Protein AF-A0A9X8QUK7-F1 (afdb_monomer_lite)

Foldseek 3Di:
DPPDCPPFLAPPPLVVQLVVQAPEDPDPDCNYQLNSLQVVLVVCVVVVVLLNSLSSLLSSLPFFVLDPSSVVSLVSSVVSVVSVLVDPPQQWNKFWFWDFFDDDPGTDTFIKIKTAGPPDDALAAEEEAEDLGAAQSSCPVVQNVCRVPRRHTYIGGYQQLDRPGDHADDLVSLVVVLSVLVVVCVLVPPHFYAYEYEAQSQCSRVVCPVVPSGPYGHYHNYDVPPDPVDDQPPCVPDPDCSQVSNCSRRVHPDGDDPVPSDPSDDDPDDDDDDDDDDDDDDDDIPGVNVD

pLDDT: mean 83.05, std 21.63, range [27.62, 98.69]

Radius of gyration: 19.68 Å; chains: 1; bounding box: 54×45×56 Å

Secondary structure (DSSP, 8-state):
--STTTTTSS-TTHHHHHHHH-SBSS--STTBHHHHHHHHHHHHHHTT-HHHHHHHHHHHH-S-S-SHHHHHHHHHHHHHHHHHHHSTTSSEEEEEEEEEEEETTEEEEEEEEEEEETT-----EEEEE--SS--TTTTHHHHHHHHHHH--EEEEEPPTTSTT-SS---TTTHHHHHHHHHHHHHHSTT--EEEEEETHHHHHHHHHHTTTSSSEEEEES---S-S-TT----TTT-STTHHHHHHHHTT-SSSPPTT-----PPPP-----------------TTGGG-

Organism: NCBI:txid156453

Structure (mmCIF, N/CA/C/O backbone):
data_AF-A0A9X8QUK7-F1
#
_entry.id   AF-A0A9X8QUK7-F1
#
loop_
_atom_site.group_PDB
_atom_site.id
_atom_site.type_symbol
_atom_site.label_atom_id
_atom_site.label_alt_id
_atom_site.label_comp_id
_atom_site.label_asym_id
_atom_site.label_entity_id
_atom_site.label_seq_id
_atom_site.pdbx_PDB_ins_code
_atom_site.Cartn_x
_atom_site.Cartn_y
_atom_site.Cartn_z
_atom_site.occupancy
_atom_site.B_iso_or_equiv
_atom_site.auth_seq_id
_atom_site.auth_comp_id
_atom_site.auth_asym_id
_atom_site.auth_atom_id
_atom_site.pdbx_PDB_model_num
ATOM 1 N N . MET A 1 1 ? 10.635 -19.609 -6.895 1.00 31.98 1 MET A N 1
ATOM 2 C CA . MET A 1 1 ? 10.008 -18.374 -7.436 1.00 31.98 1 MET A CA 1
ATOM 3 C C . MET A 1 1 ? 8.531 -18.513 -7.867 1.00 31.98 1 MET A C 1
ATOM 5 O O . MET A 1 1 ? 7.993 -17.573 -8.433 1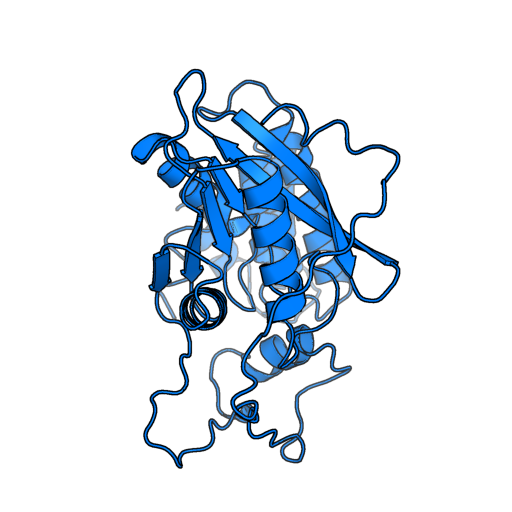.00 31.98 1 MET A O 1
ATOM 9 N N . HIS A 1 2 ? 7.829 -19.623 -7.585 1.00 28.75 2 HIS A N 1
ATOM 10 C CA . HIS A 1 2 ? 6.501 -19.897 -8.174 1.00 28.75 2 HIS A CA 1
ATOM 11 C C . HIS A 1 2 ? 5.266 -19.440 -7.360 1.00 28.75 2 HIS A C 1
ATOM 13 O O . HIS A 1 2 ? 4.163 -19.517 -7.893 1.00 28.75 2 HIS A O 1
ATOM 19 N N . SER A 1 3 ? 5.397 -18.963 -6.111 1.00 30.22 3 SER A N 1
ATOM 20 C CA . SER A 1 3 ? 4.227 -18.915 -5.201 1.00 30.22 3 SER A CA 1
ATOM 21 C C . SER A 1 3 ? 3.671 -17.525 -4.845 1.00 30.22 3 SER A C 1
ATOM 23 O O . SER A 1 3 ? 2.459 -17.379 -4.722 1.00 30.22 3 SER A O 1
ATOM 25 N N . ALA A 1 4 ? 4.487 -16.470 -4.735 1.00 30.05 4 ALA A N 1
ATOM 26 C CA . ALA A 1 4 ? 3.984 -15.178 -4.236 1.00 30.05 4 ALA A CA 1
ATOM 27 C C . ALA A 1 4 ? 3.262 -14.326 -5.304 1.00 30.05 4 ALA A C 1
ATOM 29 O O . ALA A 1 4 ? 2.265 -13.671 -5.013 1.00 30.05 4 ALA A O 1
ATOM 30 N N . CYS A 1 5 ? 3.707 -14.379 -6.565 1.00 31.83 5 CYS A N 1
ATOM 31 C CA . CYS A 1 5 ? 3.111 -13.591 -7.657 1.00 31.83 5 CYS A CA 1
ATOM 32 C C . CYS A 1 5 ? 1.796 -14.191 -8.205 1.00 31.83 5 CYS A C 1
ATOM 34 O O . CYS A 1 5 ? 0.984 -13.488 -8.811 1.00 31.83 5 CYS A O 1
ATOM 36 N N . THR A 1 6 ? 1.574 -15.492 -7.999 1.00 33.16 6 THR A N 1
ATOM 37 C CA . THR A 1 6 ? 0.607 -16.280 -8.783 1.00 33.16 6 THR A CA 1
ATOM 38 C C . THR A 1 6 ? -0.800 -16.310 -8.177 1.00 33.16 6 THR A C 1
ATOM 40 O O . THR A 1 6 ? -1.772 -16.450 -8.911 1.00 33.16 6 THR A O 1
ATOM 43 N N . ALA A 1 7 ? -0.949 -16.145 -6.859 1.00 35.34 7 ALA A N 1
ATOM 44 C CA . ALA A 1 7 ? -2.244 -16.375 -6.205 1.00 35.34 7 ALA A CA 1
ATOM 45 C C . ALA A 1 7 ? -3.167 -15.140 -6.139 1.00 35.34 7 ALA A C 1
ATOM 47 O O . ALA A 1 7 ? -4.385 -15.295 -6.050 1.00 35.34 7 ALA A O 1
ATOM 48 N N . TRP A 1 8 ? -2.631 -13.915 -6.221 1.00 43.78 8 TRP A N 1
ATOM 49 C CA . TRP A 1 8 ? -3.416 -12.715 -5.875 1.00 43.78 8 TRP A CA 1
ATOM 50 C C . TRP A 1 8 ? -3.419 -11.600 -6.926 1.00 43.78 8 TRP A C 1
ATOM 52 O O . TRP A 1 8 ? -4.425 -10.898 -7.053 1.00 43.78 8 TRP A O 1
ATOM 62 N N . ILE A 1 9 ? -2.353 -11.473 -7.724 1.00 50.44 9 ILE A N 1
ATOM 63 C CA . ILE A 1 9 ? -2.111 -10.279 -8.555 1.00 50.44 9 ILE A CA 1
ATOM 64 C C . ILE A 1 9 ? -2.559 -10.485 -10.012 1.00 50.44 9 ILE A C 1
ATOM 66 O O . ILE A 1 9 ? -2.912 -9.529 -10.702 1.00 50.44 9 ILE A O 1
ATOM 70 N N . THR A 1 10 ? -2.633 -11.724 -10.509 1.00 54.03 10 THR A N 1
ATOM 71 C CA . THR A 1 10 ? -2.887 -11.973 -11.937 1.00 54.03 10 THR A CA 1
ATOM 72 C C . THR A 1 10 ? -3.804 -13.173 -12.155 1.00 54.03 10 THR A C 1
ATOM 74 O O . THR A 1 10 ? -3.663 -14.220 -11.539 1.00 54.03 10 THR A O 1
ATOM 77 N N . SER A 1 11 ? -4.815 -13.019 -13.017 1.00 61.94 11 SER A N 1
ATOM 78 C CA . SER A 1 11 ? -5.702 -14.136 -13.379 1.00 61.94 11 SER A CA 1
ATOM 79 C C . SER A 1 11 ? -4.903 -15.282 -14.009 1.00 61.94 11 SER A C 1
ATOM 81 O O . SER A 1 11 ? -3.915 -14.994 -14.691 1.00 61.94 11 SER A O 1
ATOM 83 N N . SER A 1 12 ? -5.422 -16.512 -13.941 1.00 65.44 12 SER A N 1
ATOM 84 C CA . SER A 1 12 ? -4.885 -17.715 -14.608 1.00 65.44 12 SER A CA 1
ATOM 85 C C . SER A 1 12 ? -4.520 -17.537 -16.091 1.00 65.44 12 SER A C 1
ATOM 87 O O . SER A 1 12 ? -3.723 -18.297 -16.617 1.00 65.44 12 SER A O 1
ATOM 89 N N . ILE A 1 13 ? -5.060 -16.515 -16.762 1.00 72.38 13 ILE A N 1
ATOM 90 C CA . ILE A 1 13 ? -4.789 -16.193 -18.171 1.00 72.38 13 ILE A CA 1
ATOM 91 C C . ILE A 1 13 ? -3.652 -15.172 -18.348 1.00 72.38 13 ILE A C 1
ATOM 93 O O . ILE A 1 13 ? -2.908 -15.227 -19.322 1.00 72.38 13 ILE A O 1
ATOM 97 N N . ALA A 1 14 ? -3.520 -14.199 -17.446 1.00 83.81 14 ALA A N 1
ATOM 98 C CA . ALA A 1 14 ? -2.585 -13.084 -17.633 1.00 83.81 14 ALA A CA 1
ATOM 99 C C . ALA A 1 14 ? -1.140 -13.494 -17.334 1.00 83.81 14 ALA A C 1
ATOM 101 O O . ALA A 1 14 ? -0.238 -13.120 -18.075 1.00 83.81 14 ALA A O 1
ATOM 102 N N . TYR A 1 15 ? -0.936 -14.294 -16.284 1.00 86.12 15 TYR A N 1
ATOM 103 C CA . TYR A 1 15 ? 0.394 -14.743 -15.886 1.00 86.12 15 TYR A CA 1
ATOM 104 C C . TYR A 1 15 ? 1.089 -15.603 -16.951 1.00 86.12 15 TYR A C 1
ATOM 106 O O . TYR A 1 15 ? 2.211 -15.257 -17.317 1.00 86.12 15 TYR A O 1
ATOM 114 N N . PRO A 1 16 ? 0.459 -16.649 -17.532 1.00 90.81 16 PRO A N 1
ATOM 115 C CA . PRO A 1 16 ? 1.105 -17.426 -18.590 1.00 90.81 16 PRO A CA 1
ATOM 116 C C . PRO A 1 16 ? 1.462 -16.575 -19.812 1.00 90.81 16 PRO A C 1
ATOM 118 O O . PRO A 1 16 ? 2.548 -16.722 -20.366 1.00 90.81 16 PRO A O 1
ATOM 121 N N . ARG A 1 17 ? 0.588 -15.631 -20.193 1.00 92.88 17 ARG A N 1
ATOM 122 C CA . ARG A 1 17 ? 0.845 -14.703 -21.305 1.00 92.88 17 ARG A CA 1
ATOM 123 C C . ARG A 1 17 ? 2.027 -13.780 -21.018 1.00 92.88 17 ARG A C 1
ATOM 125 O O . ARG A 1 17 ? 2.875 -13.606 -21.887 1.00 92.88 17 ARG A O 1
ATOM 132 N N . ALA A 1 18 ? 2.102 -13.213 -19.815 1.00 92.31 18 ALA A N 1
ATOM 133 C CA . ALA A 1 18 ? 3.233 -12.384 -19.415 1.00 92.31 18 ALA A CA 1
ATOM 134 C C . ALA A 1 18 ? 4.532 -13.197 -19.392 1.00 92.31 18 ALA A C 1
ATOM 136 O O . ALA A 1 18 ? 5.514 -12.797 -20.007 1.00 92.31 18 ALA A O 1
ATOM 137 N N . ARG A 1 19 ? 4.507 -14.384 -18.775 1.00 92.06 19 ARG A N 1
ATOM 138 C CA . ARG A 1 19 ? 5.654 -15.297 -18.702 1.00 92.06 19 ARG A CA 1
ATOM 139 C C . ARG A 1 19 ? 6.173 -15.708 -20.083 1.00 92.06 19 ARG A C 1
ATOM 141 O O . ARG A 1 19 ? 7.377 -15.794 -20.258 1.00 92.06 19 ARG A O 1
ATOM 148 N N . ALA A 1 20 ? 5.291 -15.953 -21.052 1.00 92.94 20 ALA A N 1
ATOM 149 C CA . ALA A 1 20 ? 5.693 -16.274 -22.425 1.00 92.94 20 ALA A CA 1
ATOM 150 C C . ALA A 1 20 ? 6.196 -15.042 -23.210 1.00 92.94 20 ALA A C 1
ATOM 152 O O . ALA A 1 20 ? 7.019 -15.158 -24.122 1.00 92.94 20 ALA A O 1
ATOM 153 N N . GLY A 1 21 ? 5.680 -13.854 -22.884 1.00 92.19 21 GLY A N 1
ATOM 154 C CA . GLY A 1 21 ? 6.007 -12.608 -23.575 1.00 92.19 21 GLY A CA 1
ATOM 155 C C . GLY A 1 21 ? 7.320 -11.967 -23.128 1.00 92.19 21 GLY A C 1
ATOM 156 O O . GLY A 1 21 ? 8.004 -11.376 -23.966 1.00 92.19 21 GLY A O 1
ATOM 157 N N . ILE A 1 22 ? 7.652 -12.087 -21.840 1.00 94.75 22 ILE A N 1
ATOM 158 C CA . ILE A 1 22 ? 8.822 -11.465 -21.213 1.00 94.75 22 ILE A CA 1
ATOM 159 C C . ILE A 1 22 ? 10.053 -12.333 -21.454 1.00 94.75 22 ILE A C 1
ATOM 161 O O . ILE A 1 22 ? 10.074 -13.500 -21.071 1.00 94.75 22 ILE A O 1
ATOM 165 N N . THR A 1 23 ? 11.083 -11.754 -22.062 1.00 92.44 23 THR A N 1
ATOM 166 C CA . THR A 1 23 ? 12.408 -12.389 -22.174 1.00 92.44 23 THR A CA 1
ATOM 167 C C . THR A 1 23 ? 13.467 -11.702 -21.343 1.00 92.44 23 THR A C 1
ATOM 169 O O . THR A 1 23 ? 14.489 -12.316 -21.063 1.00 92.44 23 THR A O 1
ATOM 172 N N . ASP A 1 24 ? 13.215 -10.462 -20.935 1.00 87.69 24 ASP A N 1
ATOM 173 C CA . ASP A 1 24 ? 14.128 -9.684 -20.116 1.00 87.69 24 ASP A CA 1
ATOM 174 C C . ASP A 1 24 ? 13.328 -8.786 -19.153 1.00 87.69 24 ASP A C 1
ATOM 176 O O . ASP A 1 24 ? 12.290 -8.217 -19.503 1.00 87.69 24 ASP A O 1
ATOM 180 N N . MET A 1 25 ? 13.778 -8.714 -17.901 1.00 82.00 25 MET A N 1
ATOM 181 C CA . MET A 1 25 ? 13.091 -7.999 -16.819 1.00 82.00 25 MET A CA 1
ATOM 182 C C . MET A 1 25 ? 13.327 -6.481 -16.842 1.00 82.00 25 MET A C 1
ATOM 184 O O . MET A 1 25 ? 12.562 -5.733 -16.223 1.00 82.00 25 MET A O 1
ATOM 188 N N . TRP A 1 26 ? 14.379 -6.048 -17.529 1.00 80.44 26 TRP A N 1
ATOM 189 C CA . TRP A 1 26 ? 14.920 -4.691 -17.544 1.00 80.44 26 TRP A CA 1
ATOM 190 C C . TRP A 1 26 ? 14.916 -4.064 -18.937 1.00 80.44 26 TRP A C 1
ATOM 192 O O . TRP A 1 26 ? 15.026 -2.847 -19.043 1.00 80.44 26 TRP A O 1
ATOM 202 N N . ASP A 1 27 ? 14.756 -4.869 -19.989 1.00 82.81 27 ASP A N 1
ATOM 203 C CA . ASP A 1 27 ? 14.568 -4.379 -21.350 1.00 82.81 27 ASP A CA 1
ATOM 204 C C . ASP A 1 27 ? 13.350 -3.446 -21.434 1.00 82.81 27 ASP A C 1
ATOM 206 O O . ASP A 1 27 ? 12.292 -3.679 -20.839 1.00 82.81 27 ASP A O 1
ATOM 210 N N . MET A 1 28 ? 13.512 -2.387 -22.220 1.00 82.94 28 MET A N 1
ATOM 211 C CA . MET A 1 28 ? 12.472 -1.407 -22.525 1.00 82.94 28 MET A CA 1
ATOM 212 C C . MET A 1 28 ? 11.774 -1.704 -23.859 1.00 82.94 28 MET A C 1
ATOM 214 O O . MET A 1 28 ? 10.757 -1.095 -24.193 1.00 82.94 28 MET A O 1
ATOM 218 N N . GLY A 1 29 ? 12.295 -2.669 -24.618 1.00 87.44 29 GLY A N 1
ATOM 219 C CA . GLY A 1 29 ? 11.723 -3.184 -25.848 1.00 87.44 29 GLY A CA 1
ATOM 220 C C . GLY A 1 29 ? 10.440 -3.989 -25.637 1.00 87.44 29 GLY A C 1
ATOM 221 O O . GLY A 1 29 ? 9.956 -4.238 -24.533 1.00 87.44 29 GLY A O 1
ATOM 222 N N . ARG A 1 30 ? 9.842 -4.451 -26.743 1.00 91.31 30 ARG A N 1
ATOM 223 C CA . ARG A 1 30 ? 8.515 -5.101 -26.733 1.00 91.31 30 ARG A CA 1
ATOM 224 C C . ARG A 1 30 ? 8.423 -6.328 -25.817 1.00 91.31 30 ARG A C 1
ATOM 226 O O . ARG A 1 30 ? 7.304 -6.670 -25.422 1.00 91.31 30 ARG A O 1
ATOM 233 N N . ARG A 1 31 ? 9.543 -6.985 -25.508 1.00 93.25 31 ARG A N 1
ATOM 234 C CA . ARG A 1 31 ? 9.620 -8.181 -24.651 1.00 93.25 31 ARG A CA 1
ATOM 235 C C . ARG A 1 31 ? 10.166 -7.899 -23.246 1.00 93.25 31 ARG A C 1
ATOM 237 O O . ARG A 1 31 ? 10.426 -8.840 -22.501 1.00 93.25 31 ARG A O 1
ATOM 244 N N . GLY A 1 32 ? 10.270 -6.624 -22.886 1.00 93.69 32 GLY A N 1
ATOM 245 C CA . GLY A 1 32 ? 10.546 -6.161 -21.537 1.00 93.69 32 GLY A CA 1
ATOM 246 C C . GLY A 1 32 ? 9.390 -6.373 -20.562 1.00 93.69 32 GLY A C 1
ATOM 247 O O . GLY A 1 32 ? 8.222 -6.461 -20.965 1.00 93.69 32 GLY A O 1
ATOM 248 N N . TRP A 1 33 ? 9.694 -6.372 -19.263 1.00 94.06 33 TRP A N 1
ATOM 249 C CA . TRP A 1 33 ? 8.702 -6.491 -18.186 1.00 94.06 33 TRP A CA 1
ATOM 250 C C . TRP A 1 33 ? 7.579 -5.450 -18.283 1.00 94.06 33 TRP A C 1
ATOM 252 O O . TRP A 1 33 ? 6.402 -5.811 -18.392 1.00 94.06 33 TRP A O 1
ATOM 262 N N . VAL A 1 34 ? 7.933 -4.157 -18.250 1.00 95.19 34 VAL A N 1
ATOM 263 C CA . VAL A 1 34 ? 6.948 -3.062 -18.225 1.00 95.19 34 VAL A CA 1
ATOM 264 C C . VAL A 1 34 ? 6.103 -3.068 -19.505 1.00 95.19 34 VAL A C 1
ATOM 266 O O . VAL A 1 34 ? 4.874 -3.060 -19.387 1.00 95.19 34 VAL A O 1
ATOM 269 N N . PRO A 1 35 ? 6.683 -3.179 -20.720 1.00 95.75 35 PRO A N 1
ATOM 270 C CA . PRO A 1 35 ? 5.892 -3.202 -21.949 1.00 95.75 35 PRO A CA 1
ATOM 271 C C . PRO A 1 35 ? 4.943 -4.401 -22.062 1.00 95.75 35 PRO A C 1
ATOM 273 O O . PRO A 1 35 ? 3.826 -4.245 -22.560 1.00 95.75 35 PRO A O 1
ATOM 276 N N . VAL A 1 36 ? 5.341 -5.600 -21.616 1.00 96.69 36 VAL A N 1
ATOM 277 C CA . VAL A 1 36 ? 4.463 -6.783 -21.673 1.00 96.69 36 VAL A CA 1
ATOM 278 C C . VAL A 1 36 ? 3.281 -6.636 -20.717 1.00 96.69 36 VAL A C 1
ATOM 280 O O . VAL A 1 36 ? 2.132 -6.780 -21.145 1.00 96.69 36 VAL A O 1
ATOM 283 N N . TRP A 1 37 ? 3.532 -6.309 -19.446 1.00 96.94 37 TRP A N 1
ATOM 284 C CA . TRP A 1 37 ? 2.453 -6.094 -18.478 1.00 96.94 37 TRP A CA 1
ATOM 285 C C . TRP A 1 37 ? 1.569 -4.906 -18.855 1.00 96.94 37 TRP A C 1
ATOM 287 O O . TRP A 1 37 ? 0.346 -4.996 -18.739 1.00 96.94 37 TRP A O 1
ATOM 297 N N . GLY A 1 38 ? 2.167 -3.833 -19.374 1.00 96.94 38 GLY A N 1
ATOM 298 C CA . GLY A 1 38 ? 1.454 -2.650 -19.841 1.00 96.94 38 GLY A CA 1
ATOM 299 C C . GLY A 1 38 ? 0.483 -2.954 -20.978 1.00 96.94 38 GLY A C 1
ATOM 300 O O . GLY A 1 38 ? -0.664 -2.521 -20.919 1.00 96.94 38 GLY A O 1
ATOM 301 N N . ARG A 1 39 ? 0.867 -3.778 -21.965 1.00 97.38 39 ARG A N 1
ATOM 302 C CA . ARG A 1 39 ? -0.067 -4.218 -23.020 1.00 97.38 39 ARG A CA 1
ATOM 303 C C . ARG A 1 39 ? -1.233 -5.028 -22.461 1.00 97.38 39 ARG A C 1
ATOM 305 O O . ARG A 1 39 ? -2.377 -4.769 -22.815 1.00 97.38 39 ARG A O 1
ATOM 312 N N . LEU A 1 40 ? -0.970 -5.965 -21.547 1.00 97.31 40 LEU A N 1
ATOM 313 C CA . LEU A 1 40 ? -2.041 -6.725 -20.889 1.00 97.31 40 LEU A CA 1
ATOM 314 C C . LEU A 1 40 ? -2.978 -5.806 -20.090 1.00 97.31 40 LEU A C 1
ATOM 316 O O . LEU A 1 40 ? -4.189 -6.040 -20.044 1.00 97.31 40 LEU A O 1
ATOM 320 N N . ALA A 1 41 ? -2.430 -4.767 -19.458 1.00 97.62 41 ALA A N 1
ATOM 321 C CA . ALA A 1 41 ? -3.210 -3.764 -18.753 1.00 97.62 41 ALA A CA 1
ATOM 322 C C . ALA A 1 41 ? -4.077 -2.946 -19.723 1.00 97.62 41 ALA A C 1
ATOM 324 O O . ALA A 1 41 ? -5.279 -2.843 -19.494 1.00 97.62 41 ALA A O 1
ATOM 325 N N . GLN A 1 42 ? -3.516 -2.471 -20.838 1.00 98.38 42 GLN A N 1
ATOM 326 C CA . GLN A 1 42 ? -4.236 -1.748 -21.897 1.00 98.38 42 GLN A CA 1
ATOM 327 C C . GLN A 1 42 ? -5.359 -2.589 -22.521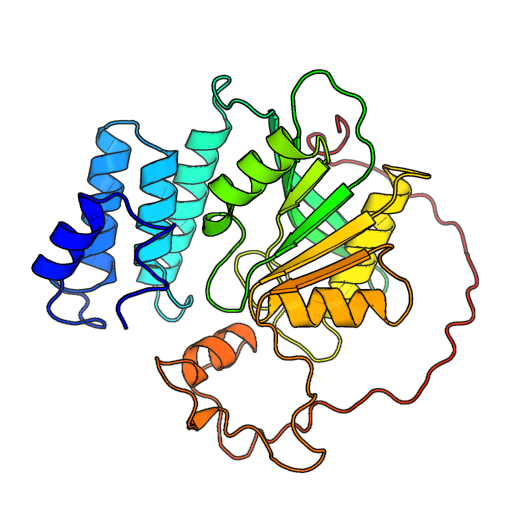 1.00 98.38 42 GLN A C 1
ATOM 329 O O . GLN A 1 42 ? -6.466 -2.091 -22.707 1.00 98.38 42 GLN A O 1
ATOM 334 N N . GLU A 1 43 ? -5.132 -3.882 -22.770 1.00 97.38 43 GLU A N 1
ATOM 335 C CA . GLU A 1 43 ? -6.188 -4.809 -23.205 1.00 97.38 43 GLU A CA 1
ATOM 336 C C . GLU A 1 43 ? -7.335 -4.877 -22.180 1.00 97.38 43 GLU A C 1
ATOM 338 O O . GLU A 1 43 ? -8.515 -4.888 -22.540 1.00 97.38 43 GLU A O 1
ATOM 343 N N . ALA A 1 44 ? -7.011 -4.906 -20.882 1.00 95.94 44 ALA A N 1
ATOM 344 C CA . ALA A 1 44 ? -8.018 -4.891 -19.825 1.00 95.94 44 ALA A CA 1
ATOM 345 C C . ALA A 1 44 ? -8.755 -3.542 -19.736 1.00 95.94 44 ALA A C 1
ATOM 347 O O . ALA A 1 44 ? -9.955 -3.545 -19.453 1.00 95.94 44 ALA A O 1
ATOM 348 N N . GLU A 1 45 ? -8.083 -2.416 -19.994 1.00 97.25 45 GLU A N 1
ATOM 349 C CA . GLU A 1 45 ? -8.704 -1.086 -20.098 1.00 97.25 45 GLU A CA 1
ATOM 350 C C . GLU A 1 45 ? -9.675 -1.016 -21.280 1.00 97.25 45 GLU A C 1
ATOM 352 O O . GLU A 1 45 ? -10.827 -0.623 -21.093 1.00 97.25 45 GLU A O 1
ATOM 357 N N . ALA A 1 46 ? -9.250 -1.475 -22.462 1.00 97.88 46 ALA A N 1
ATOM 358 C CA . ALA A 1 46 ? -10.078 -1.535 -23.667 1.00 97.88 46 ALA A CA 1
ATOM 359 C C . ALA A 1 46 ? -11.321 -2.420 -23.469 1.00 97.88 46 ALA A C 1
ATOM 361 O O . ALA A 1 46 ? -12.407 -2.091 -23.937 1.00 97.88 46 ALA A O 1
ATOM 362 N N . ALA A 1 47 ? -11.194 -3.502 -22.693 1.00 95.56 47 ALA A N 1
ATOM 363 C CA . ALA A 1 47 ? -12.311 -4.367 -22.313 1.00 95.56 47 ALA A CA 1
ATOM 364 C C . ALA A 1 47 ? -13.168 -3.824 -21.145 1.00 95.56 47 ALA A C 1
ATOM 366 O O . ALA A 1 47 ? -14.028 -4.544 -20.633 1.00 95.56 47 ALA A O 1
ATOM 367 N N . GLY A 1 48 ? -12.903 -2.611 -20.645 1.00 93.88 48 GLY A N 1
ATOM 368 C CA . GLY A 1 48 ? -13.617 -2.009 -19.511 1.00 93.88 48 GLY A CA 1
ATOM 369 C C . GLY A 1 48 ? -13.378 -2.698 -18.158 1.00 93.88 48 GLY A C 1
ATOM 370 O O . GLY A 1 48 ? -14.074 -2.421 -17.178 1.00 93.88 48 GLY A O 1
ATOM 371 N N . LYS A 1 49 ? -12.388 -3.594 -18.062 1.00 93.12 49 LYS A N 1
ATOM 372 C CA . LYS A 1 49 ? -12.040 -4.362 -16.854 1.00 93.12 49 LYS A CA 1
ATOM 373 C C . LYS A 1 49 ? -11.071 -3.566 -15.972 1.00 93.12 49 LYS A C 1
ATOM 375 O O . LYS A 1 49 ? -9.973 -4.023 -15.663 1.00 93.12 49 LYS A O 1
ATOM 380 N N . TRP A 1 50 ? -11.494 -2.386 -15.522 1.00 94.56 50 TRP A N 1
ATOM 381 C CA . TRP A 1 50 ? -10.639 -1.396 -14.847 1.00 94.56 50 TRP A CA 1
ATOM 382 C C . TRP A 1 50 ? -9.911 -1.900 -13.594 1.00 94.56 50 TRP A C 1
ATOM 384 O O . TRP A 1 50 ? -8.745 -1.572 -13.396 1.00 94.56 50 TRP A O 1
ATOM 394 N N . LEU A 1 51 ? -10.551 -2.728 -12.757 1.00 92.75 51 LEU A N 1
ATOM 395 C CA . LEU A 1 51 ? -9.870 -3.288 -11.581 1.00 92.75 51 LEU A CA 1
ATOM 396 C C . LEU A 1 51 ? -8.747 -4.248 -11.995 1.00 92.75 51 LEU A C 1
ATOM 398 O O . LEU A 1 51 ? -7.680 -4.245 -11.394 1.00 92.75 51 LEU A O 1
ATOM 402 N N . ARG A 1 52 ? -8.971 -5.042 -13.048 1.00 93.19 52 ARG A N 1
ATOM 403 C CA . ARG A 1 52 ? -7.948 -5.928 -13.612 1.00 93.19 52 ARG A CA 1
ATOM 404 C C . ARG A 1 52 ? -6.822 -5.121 -14.251 1.00 93.19 52 ARG A C 1
ATOM 406 O O . ARG A 1 52 ? -5.668 -5.454 -14.022 1.00 93.19 52 ARG A O 1
ATOM 413 N N . ALA A 1 53 ? -7.144 -4.059 -14.988 1.00 96.44 53 ALA A N 1
ATOM 414 C CA . ALA A 1 53 ? -6.145 -3.139 -15.523 1.00 96.44 53 ALA A CA 1
ATOM 415 C C . ALA A 1 53 ? -5.269 -2.546 -14.410 1.00 96.44 53 ALA A C 1
ATOM 417 O O . ALA A 1 53 ? -4.052 -2.568 -14.526 1.00 96.44 53 ALA A O 1
ATOM 418 N N . ALA A 1 54 ? -5.862 -2.117 -13.290 1.00 96.38 54 ALA A N 1
ATOM 419 C CA . ALA A 1 54 ? -5.107 -1.612 -12.144 1.00 96.38 54 ALA A CA 1
ATOM 420 C C . ALA A 1 54 ? -4.137 -2.656 -11.555 1.00 96.38 54 ALA A C 1
ATOM 422 O O . ALA A 1 54 ? -3.004 -2.318 -11.231 1.00 96.38 54 ALA A O 1
ATOM 423 N N . GLN A 1 55 ? -4.547 -3.924 -11.446 1.00 94.94 55 GLN A N 1
ATOM 424 C CA . GLN A 1 55 ? -3.653 -4.997 -10.983 1.00 94.94 55 GLN A CA 1
ATOM 425 C C . GLN A 1 55 ? -2.516 -5.272 -11.979 1.00 94.94 55 GLN A C 1
ATOM 427 O O . GLN A 1 55 ? -1.372 -5.461 -11.578 1.00 94.94 55 GLN A O 1
ATOM 432 N N . LEU A 1 56 ? -2.807 -5.245 -13.283 1.00 96.75 56 LEU A N 1
ATOM 433 C CA . LEU A 1 56 ? -1.808 -5.469 -14.334 1.00 96.75 56 LEU A CA 1
ATOM 434 C C . LEU A 1 56 ? -0.821 -4.300 -14.460 1.00 96.75 56 LEU A C 1
ATOM 436 O O . LEU A 1 56 ? 0.366 -4.537 -14.656 1.00 96.75 56 LEU A O 1
ATOM 440 N N . TRP A 1 57 ? -1.270 -3.058 -14.273 1.00 97.88 57 TRP A N 1
ATOM 441 C CA . TRP A 1 57 ? -0.373 -1.909 -14.135 1.00 97.88 57 TRP A CA 1
ATOM 442 C C . TRP A 1 57 ? 0.466 -1.978 -12.852 1.00 97.88 57 TRP A C 1
ATOM 444 O O . TRP A 1 57 ? 1.630 -1.594 -12.874 1.00 97.88 57 TRP A O 1
ATOM 454 N N . GLY A 1 58 ? -0.079 -2.531 -11.762 1.00 96.19 58 GLY A N 1
ATOM 455 C CA . GLY A 1 58 ? 0.690 -2.858 -10.557 1.00 96.19 58 GLY A CA 1
ATOM 456 C C . GLY A 1 58 ? 1.806 -3.864 -10.833 1.00 96.19 58 GLY A C 1
ATOM 457 O O . GLY A 1 58 ? 2.952 -3.632 -10.453 1.00 96.19 58 GLY A O 1
ATOM 458 N N . ALA A 1 59 ? 1.504 -4.926 -11.587 1.00 95.56 59 ALA A N 1
ATOM 459 C CA . ALA A 1 59 ? 2.515 -5.862 -12.068 1.00 95.56 59 ALA A CA 1
ATOM 460 C C . ALA A 1 59 ? 3.552 -5.159 -12.962 1.00 95.56 59 ALA A C 1
ATOM 462 O O . ALA A 1 59 ? 4.743 -5.340 -12.747 1.00 95.56 59 ALA A O 1
ATOM 463 N N . ALA A 1 60 ? 3.133 -4.288 -13.888 1.00 95.88 60 ALA A N 1
ATOM 464 C CA . ALA A 1 60 ? 4.051 -3.512 -14.725 1.00 95.88 60 ALA A CA 1
ATOM 465 C C . ALA A 1 60 ? 4.988 -2.617 -13.898 1.00 95.88 60 ALA A C 1
ATOM 467 O O . ALA A 1 60 ? 6.174 -2.557 -14.193 1.00 95.88 60 ALA A O 1
ATOM 468 N N . ARG A 1 61 ? 4.489 -1.970 -12.840 1.00 95.06 61 ARG A N 1
ATOM 469 C CA . ARG A 1 61 ? 5.289 -1.152 -11.915 1.00 95.06 61 ARG A CA 1
ATOM 470 C C . ARG A 1 61 ? 6.275 -1.997 -11.100 1.00 95.06 61 ARG A C 1
ATOM 472 O O . ARG A 1 61 ? 7.403 -1.552 -10.911 1.00 95.06 61 ARG A O 1
ATOM 479 N N . PHE A 1 62 ? 5.877 -3.176 -10.623 1.00 93.56 62 PHE A N 1
ATOM 480 C CA . PHE A 1 62 ? 6.640 -3.999 -9.674 1.00 93.56 62 PHE A CA 1
ATOM 481 C C . PHE A 1 62 ? 8.132 -4.167 -10.035 1.00 93.56 62 PHE A C 1
ATOM 483 O O . PHE A 1 62 ? 8.420 -4.497 -11.186 1.00 93.56 62 PHE A O 1
ATOM 490 N N . PRO A 1 63 ? 9.076 -4.048 -9.079 1.00 91.12 63 PRO A N 1
ATOM 491 C CA . PRO A 1 63 ? 8.834 -3.998 -7.630 1.00 91.12 63 PRO A CA 1
ATOM 492 C C . PRO A 1 63 ? 8.782 -2.591 -7.026 1.00 91.12 63 PRO A C 1
ATOM 494 O O . PRO A 1 63 ? 8.164 -2.399 -5.985 1.00 91.12 63 PRO A O 1
ATOM 497 N N . ALA A 1 64 ? 9.388 -1.601 -7.679 1.00 91.62 64 ALA A N 1
ATOM 49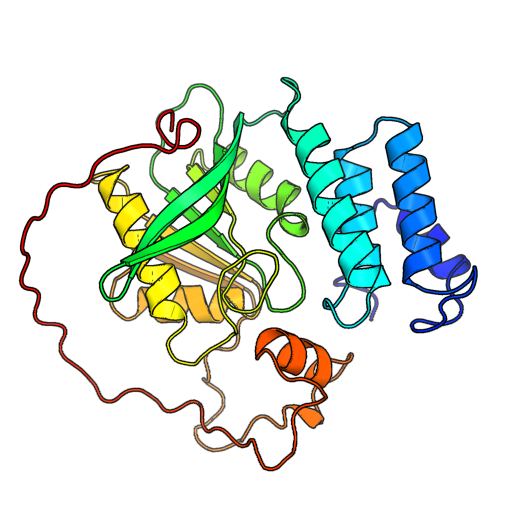8 C CA . ALA A 1 64 ? 9.609 -0.261 -7.139 1.00 91.62 64 ALA A CA 1
ATOM 499 C C . ALA A 1 64 ? 9.567 0.799 -8.256 1.00 91.62 64 ALA A C 1
ATOM 501 O O . ALA A 1 64 ? 9.508 0.454 -9.436 1.00 91.62 64 ALA A O 1
ATOM 502 N N . LEU A 1 65 ? 9.622 2.089 -7.916 1.00 92.56 65 LEU A N 1
ATOM 503 C CA . LEU A 1 65 ? 9.625 3.186 -8.900 1.00 92.56 65 LEU A CA 1
ATOM 504 C C . LEU A 1 65 ? 11.048 3.507 -9.361 1.00 92.56 65 LEU A C 1
ATOM 506 O O . LEU A 1 65 ? 11.512 4.633 -9.271 1.00 92.56 65 LEU A O 1
ATOM 510 N N . ALA A 1 66 ? 11.744 2.485 -9.855 1.00 87.19 66 ALA A N 1
ATOM 511 C CA . ALA A 1 66 ? 13.152 2.596 -10.224 1.00 87.19 66 ALA A CA 1
ATOM 512 C C . ALA A 1 66 ? 13.388 3.243 -11.604 1.00 87.19 66 ALA A C 1
ATOM 514 O O . ALA A 1 66 ? 14.511 3.638 -11.899 1.00 87.19 66 ALA A O 1
ATOM 515 N N . THR A 1 67 ? 12.366 3.320 -12.466 1.00 90.25 67 THR A N 1
ATOM 516 C CA . THR A 1 67 ? 12.487 3.858 -13.835 1.00 90.25 67 THR A CA 1
ATOM 517 C C . THR A 1 67 ? 11.285 4.735 -14.207 1.00 90.25 67 THR A C 1
ATOM 519 O O . THR A 1 67 ? 10.199 4.548 -13.637 1.00 90.25 67 THR A O 1
ATOM 522 N N . PRO A 1 68 ? 11.423 5.665 -15.177 1.00 93.06 68 PRO A N 1
ATOM 523 C CA . PRO A 1 68 ? 10.318 6.505 -15.648 1.00 93.06 68 PRO A CA 1
ATOM 524 C C . PRO A 1 68 ? 9.073 5.716 -16.081 1.00 93.06 68 PRO A C 1
ATOM 526 O O . PRO A 1 68 ? 7.945 6.115 -15.801 1.00 93.06 68 PRO A O 1
ATOM 529 N N . GLU A 1 69 ? 9.249 4.550 -16.692 1.00 93.62 69 GLU A N 1
ATOM 530 C CA . GLU A 1 69 ? 8.153 3.709 -17.178 1.00 93.62 69 GLU A CA 1
ATOM 531 C C . GLU A 1 69 ? 7.432 3.003 -16.029 1.00 93.62 69 GLU A C 1
ATOM 533 O O . GLU A 1 69 ? 6.229 2.754 -16.107 1.00 93.62 69 GLU A O 1
ATOM 538 N N . ARG A 1 70 ? 8.131 2.730 -14.919 1.00 94.62 70 ARG A N 1
ATOM 539 C CA . ARG A 1 70 ? 7.504 2.242 -13.681 1.00 94.62 70 ARG A CA 1
ATOM 540 C C . ARG A 1 70 ? 6.726 3.349 -12.975 1.00 94.62 70 ARG A C 1
ATOM 542 O O . ARG A 1 70 ? 5.651 3.074 -12.438 1.00 94.62 70 ARG A O 1
ATOM 549 N N . HIS A 1 71 ? 7.203 4.595 -13.038 1.00 96.19 71 HIS A N 1
ATOM 550 C CA . HIS A 1 71 ? 6.421 5.764 -12.623 1.00 96.19 71 HIS A CA 1
ATOM 551 C C . HIS A 1 71 ? 5.161 5.937 -13.480 1.00 96.19 71 HIS A C 1
ATOM 553 O O . HIS A 1 71 ? 4.073 6.123 -12.927 1.00 96.19 71 HIS A O 1
ATOM 559 N N . GLU A 1 72 ? 5.269 5.813 -14.806 1.00 97.69 72 GLU A N 1
ATOM 560 C CA . GLU A 1 72 ? 4.108 5.865 -15.699 1.00 97.69 72 GLU A CA 1
ATOM 561 C C . GLU A 1 72 ? 3.126 4.724 -15.395 1.00 97.69 72 GLU A C 1
ATOM 563 O O . GLU A 1 72 ? 1.928 4.964 -15.221 1.00 97.69 72 GLU A O 1
ATOM 568 N N . ALA A 1 73 ? 3.621 3.491 -15.251 1.00 97.75 73 ALA A N 1
ATOM 569 C CA . ALA A 1 73 ? 2.807 2.338 -14.881 1.00 97.75 73 ALA A CA 1
ATOM 570 C C . ALA A 1 73 ? 2.067 2.567 -13.554 1.00 97.75 73 ALA A C 1
ATOM 572 O O . ALA A 1 73 ? 0.881 2.252 -13.451 1.00 97.75 73 ALA A O 1
ATOM 573 N N . TYR A 1 74 ? 2.716 3.179 -12.560 1.00 98.19 74 TYR A N 1
ATOM 574 C CA . TYR A 1 74 ? 2.067 3.521 -11.296 1.00 98.19 74 TYR A CA 1
ATOM 575 C C . TYR A 1 74 ? 0.986 4.600 -11.456 1.00 98.19 74 TYR A C 1
ATOM 577 O O . TYR A 1 74 ? -0.116 4.470 -10.912 1.00 98.19 74 TYR A O 1
ATOM 585 N N . ALA A 1 75 ? 1.240 5.642 -12.250 1.00 98.44 75 ALA A N 1
ATOM 586 C CA . ALA A 1 75 ? 0.231 6.654 -12.556 1.00 98.44 75 ALA A CA 1
ATOM 587 C C . ALA A 1 75 ? -0.999 6.029 -13.244 1.00 98.44 75 ALA A C 1
ATOM 589 O O . ALA A 1 75 ? -2.142 6.284 -12.841 1.00 98.44 75 ALA A O 1
ATOM 590 N N . ARG A 1 76 ? -0.774 5.133 -14.213 1.00 98.62 76 ARG A N 1
ATOM 591 C CA . ARG A 1 76 ? -1.835 4.384 -14.900 1.00 98.62 76 ARG A CA 1
ATOM 592 C C . ARG A 1 76 ? -2.571 3.419 -13.973 1.00 98.62 76 ARG A C 1
ATOM 594 O O . ARG A 1 76 ? -3.799 3.364 -14.015 1.00 98.62 76 ARG A O 1
ATOM 601 N N . GLN A 1 77 ? -1.870 2.740 -13.062 1.00 98.38 77 GLN A N 1
ATOM 602 C CA . GLN A 1 77 ? -2.485 1.919 -12.017 1.00 98.38 77 GLN A CA 1
ATOM 603 C C . GLN A 1 77 ? -3.482 2.734 -11.186 1.00 98.38 77 GLN A C 1
ATOM 605 O O . GLN A 1 77 ? -4.629 2.312 -11.002 1.00 98.38 77 GLN A O 1
ATOM 610 N N . ARG A 1 78 ? -3.073 3.915 -10.705 1.00 97.69 78 ARG A N 1
ATOM 611 C CA . ARG A 1 78 ? -3.934 4.798 -9.901 1.00 97.69 78 ARG A CA 1
ATOM 612 C C . ARG A 1 78 ? -5.141 5.288 -10.702 1.00 97.69 78 ARG A C 1
ATOM 614 O O . ARG A 1 78 ? -6.249 5.303 -10.163 1.00 97.69 78 ARG A O 1
ATOM 621 N N . ALA A 1 79 ? -4.958 5.632 -11.978 1.00 97.88 79 ALA A N 1
ATOM 622 C CA . ALA A 1 79 ? -6.041 6.059 -12.867 1.00 97.88 79 ALA A CA 1
ATOM 623 C C . ALA A 1 79 ? -7.048 4.928 -13.157 1.00 97.88 79 ALA A C 1
ATOM 625 O O . ALA A 1 79 ? -8.262 5.119 -13.026 1.00 97.88 79 ALA A O 1
ATOM 626 N N . ALA A 1 80 ? -6.566 3.723 -13.470 1.00 97.25 80 ALA A N 1
ATOM 627 C CA . ALA A 1 80 ? -7.410 2.550 -13.677 1.00 97.25 80 ALA A CA 1
ATOM 628 C C . ALA A 1 80 ? -8.178 2.184 -12.395 1.00 97.25 80 ALA A C 1
ATOM 630 O O . ALA A 1 80 ? -9.391 1.956 -12.433 1.00 97.25 80 ALA A O 1
ATOM 631 N N . TYR A 1 81 ? -7.512 2.217 -11.236 1.00 96.38 81 TYR A N 1
ATOM 632 C CA . TYR A 1 81 ? -8.153 1.971 -9.943 1.00 96.38 81 TYR A CA 1
ATOM 633 C C . TYR A 1 81 ? -9.200 3.042 -9.607 1.00 96.38 81 TYR A C 1
ATOM 635 O O . TYR A 1 81 ? -10.273 2.739 -9.071 1.00 96.38 81 TYR A O 1
ATOM 643 N N . ALA A 1 82 ? -8.933 4.300 -9.966 1.00 95.56 82 ALA A N 1
ATOM 644 C CA . ALA A 1 82 ? -9.884 5.389 -9.817 1.00 95.56 82 ALA A CA 1
ATOM 645 C C . ALA A 1 82 ? -11.179 5.144 -10.596 1.00 95.56 82 ALA A C 1
ATOM 647 O O . ALA A 1 82 ? -12.264 5.274 -10.024 1.00 95.56 82 ALA A O 1
ATOM 648 N N . ARG A 1 83 ? -11.064 4.715 -11.857 1.00 94.81 83 ARG A N 1
ATOM 649 C CA . ARG A 1 83 ? -12.203 4.302 -12.690 1.00 94.81 83 ARG A CA 1
ATOM 650 C C . ARG A 1 83 ? -12.926 3.084 -12.116 1.00 94.81 83 ARG A C 1
ATOM 652 O O . ARG A 1 83 ? -14.151 3.091 -12.027 1.00 94.81 83 ARG A O 1
ATOM 659 N N . ALA A 1 84 ? -12.180 2.076 -11.665 1.00 92.69 84 ALA A N 1
ATOM 660 C CA . ALA A 1 84 ? -12.740 0.854 -11.091 1.00 92.69 84 ALA A CA 1
ATOM 661 C C . ALA A 1 84 ? -13.603 1.118 -9.845 1.00 92.69 84 ALA A C 1
ATOM 663 O O . ALA A 1 84 ? -14.629 0.471 -9.644 1.00 92.69 84 ALA A O 1
ATOM 664 N N . THR A 1 85 ? -13.191 2.078 -9.014 1.00 92.12 85 THR A N 1
ATOM 665 C CA . THR A 1 85 ? -13.833 2.384 -7.725 1.00 92.12 85 THR A CA 1
ATOM 666 C C . THR A 1 85 ? -14.886 3.489 -7.793 1.00 92.12 85 THR A C 1
ATOM 668 O O . THR A 1 85 ? -15.633 3.662 -6.833 1.00 92.12 85 THR A O 1
ATOM 671 N N . ALA A 1 86 ? -14.999 4.208 -8.914 1.00 87.19 86 ALA A N 1
ATOM 672 C CA . ALA A 1 86 ? -16.060 5.195 -9.131 1.00 87.19 86 ALA A CA 1
ATOM 673 C C . ALA A 1 86 ? -17.442 4.550 -9.381 1.00 87.19 86 ALA A C 1
ATOM 675 O O . ALA A 1 86 ? -18.478 5.189 -9.197 1.00 87.19 86 ALA A O 1
ATOM 676 N N . GLY A 1 87 ? -17.474 3.279 -9.799 1.00 67.88 87 GLY A N 1
ATOM 677 C CA . GLY A 1 87 ? -18.705 2.555 -10.120 1.00 67.88 87 GLY A CA 1
ATOM 678 C C . GLY A 1 87 ? -19.487 2.058 -8.895 1.00 67.88 87 GLY A C 1
ATOM 679 O O . GLY A 1 87 ? -18.927 1.690 -7.866 1.00 67.88 87 GLY A O 1
ATOM 680 N N . ARG A 1 88 ? -20.820 1.957 -9.019 1.00 61.12 88 ARG A N 1
ATOM 681 C CA . ARG A 1 88 ? -21.723 1.540 -7.920 1.00 61.12 88 ARG A CA 1
ATOM 682 C C . ARG A 1 88 ? -21.792 0.024 -7.657 1.00 61.12 88 ARG A C 1
ATOM 684 O O . ARG A 1 88 ? -22.538 -0.385 -6.772 1.00 61.12 88 ARG A O 1
ATOM 691 N N . ARG A 1 89 ? -21.041 -0.808 -8.391 1.00 74.19 89 ARG A N 1
ATOM 692 C CA . ARG A 1 89 ? -21.239 -2.276 -8.448 1.00 74.19 89 ARG A CA 1
ATOM 693 C C . ARG A 1 89 ? -20.328 -3.120 -7.545 1.00 74.19 89 ARG A C 1
ATOM 695 O O . ARG A 1 89 ? -20.475 -4.335 -7.532 1.00 74.19 89 ARG A O 1
ATOM 702 N N . LEU A 1 90 ? -19.403 -2.524 -6.792 1.00 86.50 90 LEU A N 1
ATOM 703 C CA . LEU A 1 90 ? -18.589 -3.296 -5.840 1.00 86.50 90 LEU A CA 1
ATOM 704 C C . LEU A 1 90 ? -19.456 -3.782 -4.667 1.00 86.50 90 LEU A C 1
ATOM 706 O O . LEU A 1 90 ? -20.340 -3.031 -4.257 1.00 86.50 90 LEU A O 1
ATOM 710 N N . PRO A 1 91 ? -19.218 -4.973 -4.087 1.00 88.00 91 PRO A N 1
ATOM 711 C CA . PRO A 1 91 ? -20.028 -5.516 -2.986 1.00 88.00 91 PRO A CA 1
ATOM 712 C C . PRO A 1 91 ? -19.866 -4.715 -1.681 1.00 88.00 91 PRO A C 1
ATOM 714 O O . PRO A 1 91 ? -20.788 -4.629 -0.868 1.00 88.00 91 PRO A O 1
ATOM 717 N N . VAL A 1 92 ? -18.739 -4.019 -1.525 1.00 90.19 92 VAL A N 1
ATOM 718 C CA . VAL A 1 92 ? -18.480 -3.048 -0.452 1.00 90.19 92 VAL A CA 1
ATOM 719 C C . VAL A 1 92 ? -18.575 -1.619 -0.981 1.00 90.19 92 VAL A C 1
ATOM 721 O O . VAL A 1 92 ? -18.459 -1.375 -2.187 1.00 90.19 92 VAL A O 1
ATOM 724 N N . ARG A 1 93 ? -18.818 -0.655 -0.091 1.00 91.00 93 ARG A N 1
ATOM 725 C CA . ARG A 1 93 ? -18.605 0.754 -0.425 1.00 91.00 93 ARG A CA 1
ATOM 726 C C . ARG A 1 93 ? -17.090 0.979 -0.397 1.00 91.00 93 ARG A C 1
ATOM 728 O O . ARG A 1 93 ? -16.434 0.571 0.555 1.00 91.00 93 ARG A O 1
ATOM 735 N N . VAL A 1 94 ? -16.555 1.587 -1.450 1.00 92.50 94 VAL A N 1
ATOM 736 C CA . VAL A 1 94 ? -15.141 1.963 -1.546 1.00 92.50 94 VAL A CA 1
ATOM 737 C C . VAL A 1 94 ? -15.059 3.477 -1.648 1.00 92.50 94 VAL A C 1
ATOM 739 O O . VAL A 1 94 ? -15.843 4.102 -2.362 1.00 92.50 94 VAL A O 1
ATOM 742 N N . THR A 1 95 ? -14.141 4.090 -0.917 1.00 92.88 95 THR A N 1
ATOM 743 C CA . THR A 1 95 ? -13.859 5.522 -1.020 1.00 92.88 95 THR A CA 1
ATOM 744 C C . THR A 1 95 ? -12.362 5.735 -0.994 1.00 92.88 95 THR A C 1
ATOM 746 O O . THR A 1 95 ? -11.665 5.196 -0.146 1.00 92.88 95 THR A O 1
ATOM 749 N N . ARG A 1 96 ? -11.865 6.529 -1.935 1.00 94.19 96 ARG A N 1
ATOM 750 C CA . ARG A 1 96 ? -10.481 6.996 -1.935 1.00 94.19 96 ARG A CA 1
ATOM 751 C C . ARG A 1 96 ? -10.468 8.402 -1.357 1.00 94.19 96 ARG A C 1
ATOM 753 O O . ARG A 1 96 ? -11.395 9.183 -1.597 1.00 94.19 96 ARG A O 1
ATOM 760 N N . GLY A 1 97 ? -9.450 8.724 -0.584 1.00 93.38 97 GLY A N 1
ATOM 761 C CA . GLY A 1 97 ? -9.341 10.046 0.003 1.00 93.38 97 GLY A CA 1
ATOM 762 C C . GLY A 1 97 ? -7.976 10.286 0.602 1.00 93.38 97 GLY A C 1
ATOM 763 O O . GLY A 1 97 ? -7.086 9.446 0.508 1.00 93.38 97 GLY A O 1
ATOM 764 N N . THR A 1 98 ? -7.865 11.438 1.238 1.00 95.88 98 THR A N 1
ATOM 765 C CA . THR A 1 98 ? -6.657 11.883 1.913 1.00 95.88 98 THR A CA 1
ATOM 766 C C . THR A 1 98 ? -7.037 12.318 3.316 1.00 95.88 98 THR A C 1
ATOM 768 O O . THR A 1 98 ? -8.021 13.042 3.509 1.00 95.88 98 THR A O 1
ATOM 771 N N . VAL A 1 99 ? -6.263 11.864 4.291 1.00 95.50 99 VAL A N 1
ATOM 772 C CA . VAL A 1 99 ? -6.343 12.303 5.676 1.00 95.50 99 VAL A CA 1
ATOM 773 C C . VAL A 1 99 ? -5.286 13.368 5.901 1.00 95.50 99 VAL A C 1
ATOM 775 O O . VAL A 1 99 ? -4.121 13.148 5.609 1.00 95.50 99 VAL A O 1
ATOM 778 N N . ALA A 1 100 ? -5.687 14.520 6.420 1.00 95.88 100 ALA A N 1
ATOM 779 C CA . ALA A 1 100 ? -4.752 15.521 6.909 1.00 95.88 100 ALA A CA 1
ATOM 780 C C . ALA A 1 100 ? -4.223 15.070 8.281 1.00 95.88 100 ALA A C 1
ATOM 782 O O . ALA A 1 100 ? -5.009 14.960 9.222 1.00 95.88 100 ALA A O 1
ATOM 783 N N . LEU A 1 101 ? -2.926 14.769 8.370 1.00 95.81 101 LEU A N 1
ATOM 784 C CA . LEU A 1 101 ? -2.255 14.329 9.591 1.00 95.81 101 LEU A CA 1
ATOM 785 C C . LEU A 1 101 ? -1.522 15.502 10.244 1.00 95.81 101 LEU A C 1
ATOM 787 O O . LEU A 1 101 ? -0.622 16.055 9.611 1.00 95.81 101 LEU A O 1
ATOM 791 N N . PRO A 1 102 ? -1.868 15.887 11.482 1.00 92.50 102 PRO A N 1
ATOM 792 C CA . PRO A 1 102 ? -1.095 16.869 12.231 1.00 92.50 102 PRO A CA 1
ATOM 793 C C . PRO A 1 102 ? 0.313 16.324 12.506 1.00 92.50 102 PRO A C 1
ATOM 795 O O . PRO A 1 102 ? 0.455 15.305 13.179 1.00 92.50 102 PRO A O 1
ATOM 798 N N . MET A 1 103 ? 1.338 16.989 11.975 1.00 90.81 103 MET A N 1
ATOM 799 C CA . MET A 1 103 ? 2.751 16.615 12.118 1.00 90.81 103 MET A CA 1
ATOM 800 C C . MET A 1 103 ? 3.569 17.889 12.316 1.00 90.81 103 MET A C 1
ATOM 802 O O . MET A 1 103 ? 3.394 18.818 11.535 1.00 90.81 103 MET A O 1
ATOM 806 N N . ASP A 1 104 ? 4.422 17.934 13.343 1.00 84.38 104 ASP A N 1
ATOM 807 C CA . ASP A 1 104 ? 5.445 18.965 13.607 1.00 84.38 104 ASP A CA 1
ATOM 808 C C . ASP A 1 104 ? 5.109 20.378 13.081 1.00 84.38 104 ASP A C 1
ATOM 810 O O . ASP A 1 104 ? 5.710 20.882 12.138 1.00 84.38 104 ASP A O 1
ATOM 814 N N . GLY A 1 105 ? 4.101 21.020 13.687 1.00 81.69 105 GLY A N 1
ATOM 815 C CA . GLY A 1 105 ? 3.708 22.403 13.368 1.00 81.69 105 GLY A CA 1
ATOM 816 C C . GLY A 1 105 ? 2.917 22.588 12.065 1.00 81.69 105 GLY A C 1
ATOM 817 O O . GLY A 1 105 ? 2.542 23.712 11.739 1.00 81.69 105 GLY A O 1
ATOM 818 N N . GLY A 1 106 ? 2.616 21.507 11.343 1.00 91.31 106 GLY A N 1
ATOM 819 C CA . GLY A 1 106 ? 1.897 21.525 10.074 1.00 91.31 106 GLY A CA 1
ATOM 820 C C . GLY A 1 106 ? 0.930 20.356 9.888 1.00 91.31 106 GLY A C 1
ATOM 821 O O . GLY A 1 106 ? 0.480 19.699 10.829 1.00 91.31 106 GLY A O 1
ATOM 822 N N . THR A 1 107 ? 0.546 20.126 8.633 1.00 93.94 107 THR A N 1
ATOM 823 C CA . THR A 1 107 ? -0.360 19.043 8.242 1.00 93.94 107 THR A CA 1
ATOM 824 C C . THR A 1 107 ? 0.181 18.323 7.017 1.00 93.94 107 THR A C 1
ATOM 826 O O . THR A 1 107 ? 0.440 18.945 5.990 1.00 93.94 107 THR A O 1
ATOM 829 N N . VAL A 1 108 ? 0.300 17.002 7.113 1.00 95.50 108 VAL A N 1
ATOM 830 C CA . VAL A 1 108 ? 0.765 16.133 6.032 1.00 95.50 108 VAL A CA 1
ATOM 831 C C . VAL A 1 108 ? -0.433 15.400 5.414 1.00 95.50 108 VAL A C 1
ATOM 833 O O . VAL A 1 108 ? -1.179 14.736 6.137 1.00 95.50 108 VAL A O 1
ATOM 836 N N . PRO A 1 109 ? -0.664 15.493 4.092 1.00 96.62 109 PRO A N 1
ATOM 837 C CA . PRO A 1 109 ? -1.702 14.718 3.425 1.00 96.62 109 PRO A CA 1
ATOM 838 C C . PRO A 1 109 ? -1.298 13.242 3.316 1.00 96.62 109 PRO A C 1
ATOM 840 O O . PRO A 1 109 ? -0.285 12.912 2.708 1.00 96.62 109 PRO A O 1
ATOM 843 N N . PHE A 1 110 ? -2.127 12.346 3.844 1.00 97.69 110 PHE A N 1
ATOM 844 C CA . PHE A 1 110 ? -1.913 10.903 3.808 1.00 97.69 110 PHE A CA 1
ATOM 845 C C . PHE A 1 110 ? -3.019 10.205 2.996 1.00 97.69 110 PHE A C 1
ATOM 847 O O . PHE A 1 110 ? -4.176 10.174 3.439 1.00 97.69 110 PHE A O 1
ATOM 854 N N . PRO A 1 111 ? -2.726 9.667 1.799 1.00 97.94 111 PRO A N 1
ATOM 855 C CA . PRO A 1 111 ? -3.724 8.993 0.975 1.00 97.94 111 PRO A CA 1
ATOM 856 C C . PRO A 1 111 ? -4.131 7.627 1.533 1.00 97.94 111 PRO A C 1
ATOM 858 O O . PRO A 1 111 ? -3.313 6.849 2.013 1.00 97.94 111 PRO A O 1
ATOM 861 N N . VAL A 1 112 ? -5.417 7.301 1.424 1.00 98.06 112 VAL A N 1
ATOM 862 C CA . VAL A 1 112 ? -5.988 6.054 1.951 1.00 98.06 112 VAL A CA 1
ATOM 863 C C . VAL A 1 112 ? -7.132 5.541 1.078 1.00 98.06 112 VAL A C 1
ATOM 865 O O . VAL A 1 112 ? -7.837 6.307 0.404 1.00 98.06 112 VAL A O 1
ATOM 868 N N . HIS A 1 113 ? -7.372 4.232 1.142 1.00 97.38 113 HIS A N 1
ATOM 869 C CA . HIS A 1 113 ? -8.570 3.598 0.602 1.00 97.38 113 HIS A CA 1
ATOM 870 C C . HIS A 1 113 ? -9.436 3.055 1.738 1.00 97.38 113 HIS A C 1
ATOM 872 O O . HIS A 1 113 ? -9.006 2.208 2.509 1.00 97.38 113 HIS A O 1
ATOM 878 N N . LEU A 1 114 ? -10.676 3.520 1.810 1.00 95.94 114 LEU A N 1
ATOM 879 C CA . LEU A 1 114 ? -11.681 3.062 2.756 1.00 95.94 114 LEU A CA 1
ATOM 880 C C . LEU A 1 114 ? -12.564 2.011 2.101 1.00 95.94 114 LEU A C 1
ATOM 882 O O . LEU A 1 114 ? -13.125 2.258 1.028 1.00 95.94 114 LEU A O 1
ATOM 886 N N . MET A 1 115 ? -12.730 0.872 2.760 1.00 94.75 115 MET A N 1
ATOM 887 C CA . MET A 1 115 ? -13.673 -0.162 2.361 1.00 94.75 115 MET A CA 1
ATOM 888 C C . MET A 1 115 ? -14.509 -0.582 3.552 1.00 94.75 115 MET A C 1
ATOM 890 O O . MET A 1 115 ? -13.981 -1.000 4.576 1.00 94.75 115 MET A O 1
ATOM 894 N N . ALA A 1 116 ? -15.826 -0.526 3.406 1.00 93.12 116 ALA A N 1
ATOM 895 C CA . ALA A 1 116 ? -16.699 -1.166 4.375 1.00 93.12 116 ALA A CA 1
ATOM 896 C C . ALA A 1 116 ? -17.964 -1.701 3.723 1.00 93.12 116 ALA A C 1
ATOM 898 O O . ALA A 1 116 ? -18.449 -1.233 2.683 1.00 93.12 116 ALA A O 1
ATOM 899 N N . ARG A 1 117 ? -18.512 -2.720 4.371 1.00 90.31 117 ARG A N 1
ATOM 900 C CA . ARG A 1 117 ? -19.756 -3.356 3.975 1.00 90.31 117 ARG A CA 1
ATOM 901 C C . ARG A 1 117 ? -20.916 -2.358 4.012 1.00 90.31 117 ARG A C 1
ATOM 903 O O . ARG A 1 117 ? -21.013 -1.501 4.889 1.00 90.31 117 ARG A O 1
ATOM 910 N N . ARG A 1 118 ? -21.831 -2.464 3.045 1.00 82.06 118 ARG A N 1
ATOM 911 C CA . ARG A 1 118 ? -23.032 -1.617 3.023 1.00 82.06 118 ARG A CA 1
ATOM 912 C C . ARG A 1 118 ? -23.971 -2.011 4.168 1.00 82.06 118 ARG A C 1
ATOM 914 O O . ARG A 1 118 ? -24.244 -3.193 4.350 1.00 82.06 118 ARG A O 1
ATOM 921 N N . ARG A 1 119 ? -24.513 -1.006 4.869 1.00 70.31 119 ARG A N 1
ATOM 922 C CA . ARG A 1 119 ? -25.635 -1.134 5.823 1.00 70.31 119 ARG A CA 1
ATOM 923 C C . ARG A 1 119 ? -25.381 -2.093 7.003 1.00 70.31 119 ARG A C 1
ATOM 925 O O . ARG A 1 119 ? -26.230 -2.919 7.319 1.00 70.31 119 ARG A O 1
ATOM 932 N N . ARG A 1 120 ? -24.234 -1.974 7.679 1.00 70.25 120 ARG A N 1
ATOM 933 C CA . ARG A 1 120 ? -24.000 -2.603 8.992 1.00 70.25 120 ARG A CA 1
ATOM 934 C C . ARG A 1 120 ? -23.343 -1.636 9.971 1.00 70.25 120 ARG A C 1
ATOM 936 O O . ARG A 1 120 ? -22.661 -0.704 9.545 1.00 70.25 120 ARG A O 1
ATOM 943 N N . ARG A 1 121 ? -23.555 -1.889 11.269 1.00 72.75 121 ARG A N 1
ATOM 944 C CA . ARG A 1 121 ? -22.717 -1.335 12.338 1.00 72.75 121 ARG A CA 1
ATOM 945 C C . ARG A 1 121 ? -21.276 -1.786 12.114 1.00 72.75 121 ARG A C 1
ATOM 947 O O . ARG A 1 121 ? -21.052 -2.915 11.680 1.00 72.75 121 ARG A O 1
ATOM 954 N N . ARG A 1 122 ? -20.336 -0.890 12.386 1.00 81.38 122 ARG A N 1
ATOM 955 C CA . ARG A 1 122 ? -18.905 -1.154 12.275 1.00 81.38 122 ARG A CA 1
ATOM 956 C C . ARG A 1 122 ? -18.400 -1.477 13.671 1.00 81.38 122 ARG A C 1
ATOM 958 O O . ARG A 1 122 ? -18.554 -0.636 14.549 1.00 81.38 122 ARG A O 1
ATOM 965 N N . PRO A 1 123 ? -17.897 -2.695 13.907 1.00 87.75 123 PRO A N 1
ATOM 966 C CA . PRO A 1 123 ? -17.430 -3.083 15.230 1.00 87.75 123 PRO A CA 1
ATOM 967 C C . PRO A 1 123 ? -16.013 -2.571 15.525 1.00 87.75 123 PRO A C 1
ATOM 969 O O . PRO A 1 123 ? -15.492 -2.852 16.595 1.00 87.75 123 PRO A O 1
ATOM 972 N N . GLY A 1 124 ? -15.380 -1.871 14.580 1.00 96.06 124 GLY A N 1
ATOM 973 C CA . GLY A 1 124 ? -13.993 -1.444 14.660 1.00 96.06 124 GLY A CA 1
ATOM 974 C C . GLY A 1 124 ? -13.422 -1.029 13.307 1.00 96.06 124 GLY A C 1
ATOM 975 O O . GLY A 1 124 ? -14.058 -1.171 12.248 1.00 96.06 124 GLY A O 1
ATOM 976 N N . VAL A 1 125 ? -12.171 -0.585 13.353 1.00 98.25 125 VAL A N 1
ATOM 977 C CA . VAL A 1 125 ? -11.376 -0.187 12.192 1.00 98.25 125 VAL A CA 1
ATOM 978 C C . VAL A 1 125 ? -10.168 -1.111 12.060 1.00 98.25 125 VAL A C 1
ATOM 980 O O . VAL A 1 125 ? -9.500 -1.415 13.041 1.00 98.25 125 VAL A O 1
ATOM 983 N N . LEU A 1 126 ? -9.873 -1.549 10.840 1.00 98.56 126 LEU A N 1
ATOM 984 C CA . LEU A 1 126 ? -8.662 -2.286 10.503 1.00 98.56 126 LEU A CA 1
ATOM 985 C C . LEU A 1 126 ? -7.813 -1.454 9.547 1.00 98.56 126 LEU A C 1
ATOM 987 O O . LEU A 1 126 ? -8.202 -1.245 8.397 1.00 98.56 126 LEU A O 1
ATOM 991 N N . VAL A 1 127 ? -6.639 -1.025 9.990 1.00 98.62 127 VAL A N 1
ATOM 992 C CA . VAL A 1 127 ? -5.613 -0.499 9.088 1.00 98.62 127 VAL A CA 1
ATOM 993 C C . VAL A 1 127 ? -4.932 -1.674 8.396 1.00 98.62 127 VAL A C 1
ATOM 995 O O . VAL A 1 127 ? -4.600 -2.666 9.039 1.00 98.62 127 VAL A O 1
ATOM 998 N N . LEU A 1 128 ? -4.762 -1.579 7.079 1.00 98.50 128 LEU A N 1
ATOM 999 C CA . LEU A 1 128 ? -4.153 -2.619 6.259 1.00 98.50 128 LEU A CA 1
ATOM 1000 C C . LEU A 1 128 ? -3.005 -2.041 5.434 1.00 98.50 128 LEU A C 1
ATOM 1002 O O . LEU A 1 128 ? -3.240 -1.142 4.624 1.00 98.50 128 LEU A O 1
ATOM 1006 N N . SER A 1 129 ? -1.807 -2.605 5.563 1.00 97.50 129 SER A N 1
ATOM 1007 C CA . SER A 1 129 ? -0.662 -2.253 4.718 1.00 97.50 129 SER A CA 1
ATOM 1008 C C . SER A 1 129 ? 0.106 -3.482 4.232 1.00 97.50 129 SER A C 1
ATOM 1010 O O . SER A 1 129 ? 0.083 -4.553 4.845 1.00 97.50 129 SER A O 1
ATOM 1012 N N . GLY A 1 130 ? 0.750 -3.329 3.076 1.00 95.38 130 GLY A N 1
ATOM 1013 C CA . GLY A 1 130 ? 1.693 -4.308 2.548 1.00 95.38 130 GLY A CA 1
ATOM 1014 C C . GLY A 1 130 ? 3.135 -4.002 2.938 1.00 95.38 130 GLY A C 1
ATOM 1015 O O . GLY A 1 130 ? 3.399 -3.165 3.798 1.00 95.38 130 GLY A O 1
ATOM 1016 N N . GLY A 1 131 ? 4.063 -4.686 2.272 1.00 93.69 131 GLY A N 1
ATOM 1017 C CA . GLY A 1 131 ? 5.497 -4.457 2.413 1.00 93.69 131 GLY A CA 1
ATOM 1018 C C . GLY A 1 131 ? 6.045 -3.443 1.409 1.00 93.69 131 GLY A C 1
ATOM 1019 O O . GLY A 1 131 ? 5.316 -2.681 0.777 1.00 93.69 131 GLY A O 1
ATOM 1020 N N . VAL A 1 132 ? 7.363 -3.479 1.231 1.00 93.94 132 VAL A N 1
ATOM 1021 C CA . VAL A 1 132 ? 8.117 -2.524 0.405 1.00 93.94 132 VAL A CA 1
ATOM 1022 C C . VAL A 1 132 ? 7.778 -2.564 -1.097 1.00 93.94 132 VAL A C 1
ATOM 1024 O O . VAL A 1 132 ? 7.931 -1.553 -1.779 1.00 93.94 132 VAL A O 1
ATOM 1027 N N . ASP A 1 133 ? 7.257 -3.678 -1.617 1.00 93.12 133 ASP A N 1
ATOM 1028 C CA . ASP A 1 133 ? 7.017 -3.900 -3.057 1.00 93.12 133 ASP A CA 1
ATOM 1029 C C . ASP A 1 133 ? 5.535 -4.090 -3.454 1.00 93.12 133 ASP A C 1
ATOM 1031 O O . ASP A 1 133 ? 5.195 -4.121 -4.648 1.00 93.12 133 ASP A O 1
ATOM 1035 N N . THR A 1 134 ? 4.644 -4.188 -2.460 1.00 91.69 134 THR A N 1
ATOM 1036 C CA . THR A 1 134 ? 3.222 -4.510 -2.640 1.00 91.69 134 THR A CA 1
ATOM 1037 C C . THR A 1 134 ? 2.353 -3.509 -1.894 1.00 91.69 134 THR A C 1
ATOM 1039 O O . THR A 1 134 ? 2.367 -3.450 -0.665 1.00 91.69 134 THR A O 1
ATOM 1042 N N . TRP A 1 135 ? 1.576 -2.725 -2.635 1.00 95.38 135 TRP A N 1
ATOM 1043 C CA . TRP A 1 135 ? 0.970 -1.491 -2.146 1.00 95.38 135 TRP A CA 1
ATOM 1044 C C . TRP A 1 135 ? -0.558 -1.620 -2.029 1.00 95.38 135 TRP A C 1
ATOM 1046 O O . TRP A 1 135 ? -1.164 -2.659 -2.308 1.00 95.38 135 TRP A O 1
ATOM 1056 N N . LYS A 1 136 ? -1.234 -0.573 -1.556 1.00 96.06 136 LYS A N 1
ATOM 1057 C CA . LYS A 1 136 ? -2.658 -0.616 -1.178 1.00 96.06 136 LYS A CA 1
ATOM 1058 C C . LYS A 1 136 ? -3.620 -0.944 -2.326 1.00 96.06 136 LYS A C 1
ATOM 1060 O O . LYS A 1 136 ? -4.781 -1.264 -2.066 1.00 96.06 136 LYS A O 1
ATOM 1065 N N . VAL A 1 137 ? -3.201 -0.823 -3.591 1.00 96.19 137 VAL A N 1
ATOM 1066 C CA . VAL A 1 137 ? -4.033 -1.202 -4.751 1.00 96.19 137 VAL A CA 1
ATOM 1067 C C . VAL A 1 137 ? -4.001 -2.715 -4.964 1.00 96.19 137 VAL A C 1
ATOM 1069 O O . VAL A 1 137 ? -5.053 -3.314 -5.202 1.00 96.19 137 VAL A O 1
ATOM 1072 N N . GLU A 1 138 ? -2.835 -3.346 -4.832 1.00 93.50 138 GLU A N 1
ATOM 1073 C CA . GLU A 1 138 ? -2.653 -4.798 -4.933 1.00 93.50 138 GLU A CA 1
ATOM 1074 C C . GLU A 1 138 ? -3.519 -5.534 -3.898 1.00 93.50 138 GLU A C 1
ATOM 1076 O O . GLU A 1 138 ? -4.163 -6.538 -4.205 1.00 93.50 138 GLU A O 1
ATOM 1081 N N . TRP A 1 139 ? -3.664 -4.956 -2.703 1.00 91.94 139 TRP A N 1
ATOM 1082 C CA . TRP A 1 139 ? -4.460 -5.533 -1.617 1.00 91.94 139 TRP A CA 1
ATOM 1083 C C . TRP A 1 139 ? -5.973 -5.323 -1.719 1.00 91.94 139 TRP A C 1
ATOM 1085 O O . TRP A 1 139 ? -6.703 -5.739 -0.820 1.00 91.94 139 TRP A O 1
ATOM 1095 N N . HIS A 1 140 ? -6.490 -4.741 -2.808 1.00 93.19 140 HIS A N 1
ATOM 1096 C CA . HIS A 1 140 ? -7.918 -4.431 -2.934 1.00 93.19 140 HIS A CA 1
ATOM 1097 C C . HIS A 1 140 ? -8.834 -5.635 -2.664 1.00 93.19 140 HIS A C 1
ATOM 1099 O O . HIS A 1 140 ? -9.826 -5.514 -1.945 1.00 93.19 140 HIS A O 1
ATOM 1105 N N . ARG A 1 141 ? -8.522 -6.804 -3.242 1.00 92.12 141 ARG A N 1
ATOM 1106 C CA . ARG A 1 141 ? -9.370 -8.002 -3.093 1.00 92.12 141 ARG A CA 1
ATOM 1107 C C . ARG A 1 141 ? -9.409 -8.489 -1.650 1.00 92.12 141 ARG A C 1
ATOM 1109 O O . ARG A 1 141 ? -10.479 -8.857 -1.176 1.00 92.12 141 ARG A O 1
ATOM 1116 N N . MET A 1 142 ? -8.268 -8.454 -0.970 1.00 92.88 142 MET A N 1
ATOM 1117 C CA . MET A 1 142 ? -8.168 -8.829 0.434 1.00 92.88 142 MET A CA 1
ATOM 1118 C C . MET A 1 142 ? -8.885 -7.808 1.318 1.00 92.88 142 MET A C 1
ATOM 1120 O O . MET A 1 142 ? -9.734 -8.200 2.104 1.00 92.88 142 MET A O 1
ATOM 1124 N N . ALA A 1 143 ? -8.658 -6.507 1.117 1.00 95.31 143 ALA A N 1
ATOM 1125 C CA . ALA A 1 143 ? -9.361 -5.445 1.840 1.00 95.31 143 ALA A CA 1
ATOM 1126 C C . ALA A 1 143 ? -10.890 -5.574 1.717 1.00 95.31 143 ALA A C 1
ATOM 1128 O O . ALA A 1 143 ? -11.619 -5.483 2.706 1.00 95.31 143 ALA A O 1
ATOM 1129 N N . MET A 1 144 ? -11.379 -5.855 0.506 1.00 94.31 144 MET A N 1
ATOM 1130 C CA . MET A 1 144 ? -12.794 -6.099 0.243 1.00 94.31 144 MET A CA 1
ATOM 1131 C C . MET A 1 144 ? -13.304 -7.365 0.942 1.00 94.31 144 MET A C 1
ATOM 1133 O O . MET A 1 144 ? -14.367 -7.322 1.561 1.00 94.31 144 MET A O 1
ATOM 1137 N N . ALA A 1 145 ? -12.576 -8.481 0.841 1.00 93.94 145 ALA A N 1
ATOM 1138 C CA . ALA A 1 145 ? -12.946 -9.738 1.489 1.00 93.94 145 ALA A CA 1
ATOM 1139 C C . ALA A 1 145 ? -13.002 -9.580 3.015 1.00 93.94 145 ALA A C 1
ATOM 1141 O O . ALA A 1 145 ? -13.995 -9.965 3.630 1.00 93.94 145 ALA A O 1
ATOM 1142 N N . THR A 1 146 ? -12.006 -8.916 3.602 1.00 94.44 146 THR A N 1
ATOM 1143 C CA . THR A 1 146 ? -11.958 -8.607 5.030 1.00 94.44 146 THR A CA 1
ATOM 1144 C C . THR A 1 146 ? -13.154 -7.761 5.447 1.00 94.44 146 THR A C 1
ATOM 1146 O O . THR A 1 146 ? -13.881 -8.153 6.354 1.00 94.44 146 THR A O 1
ATOM 1149 N N . ALA A 1 147 ? -13.445 -6.666 4.738 1.00 94.69 147 ALA A N 1
ATOM 1150 C CA . ALA A 1 147 ? -14.607 -5.826 5.033 1.00 94.69 147 ALA A CA 1
ATOM 1151 C C . ALA A 1 147 ? -15.944 -6.594 4.956 1.00 94.69 147 ALA A C 1
ATOM 1153 O O . ALA A 1 147 ? -16.863 -6.325 5.733 1.00 94.69 147 ALA A O 1
ATOM 1154 N N . LEU A 1 148 ? -16.085 -7.545 4.023 1.00 93.31 148 LEU A N 1
ATOM 1155 C CA . LEU A 1 148 ? -17.291 -8.374 3.902 1.00 93.31 148 LEU A CA 1
ATOM 1156 C C . LEU A 1 148 ? -17.422 -9.387 5.042 1.00 93.31 148 LEU A C 1
ATOM 1158 O O . LEU A 1 148 ? -18.525 -9.530 5.586 1.00 93.31 148 LEU A O 1
ATOM 1162 N N . ALA A 1 149 ? -16.318 -10.059 5.375 1.00 93.19 149 ALA A N 1
ATOM 1163 C CA . ALA A 1 149 ? -16.264 -11.129 6.363 1.00 93.19 149 ALA A CA 1
ATOM 1164 C C . ALA A 1 149 ? -16.429 -10.603 7.794 1.00 93.19 149 ALA A C 1
ATOM 1166 O O . ALA A 1 149 ? -17.212 -11.156 8.561 1.00 93.19 149 ALA A O 1
ATOM 1167 N N . THR A 1 150 ? -15.747 -9.509 8.140 1.00 93.19 150 THR A N 1
ATOM 1168 C CA . THR A 1 150 ? -15.693 -9.001 9.521 1.00 93.19 150 THR A CA 1
ATOM 1169 C C . THR A 1 150 ? -16.674 -7.860 9.783 1.00 93.19 150 THR A C 1
ATOM 1171 O O . THR A 1 150 ? -17.066 -7.619 10.920 1.00 93.19 150 THR A O 1
ATOM 1174 N N . GLY A 1 151 ? -17.085 -7.132 8.739 1.00 93.69 151 GLY A N 1
ATOM 1175 C CA . GLY A 1 151 ? -17.866 -5.902 8.885 1.00 93.69 151 GLY A CA 1
ATOM 1176 C C . GLY A 1 151 ? -17.064 -4.690 9.380 1.00 93.69 151 GLY A C 1
ATOM 1177 O O . GLY A 1 151 ? -17.663 -3.629 9.562 1.00 93.69 151 GLY A O 1
ATOM 1178 N N . LEU A 1 152 ? -15.745 -4.821 9.568 1.00 95.94 152 LEU A N 1
ATOM 1179 C CA . LEU A 1 152 ? -14.850 -3.719 9.937 1.00 95.94 152 LEU A CA 1
ATOM 1180 C C . LEU A 1 152 ? -14.775 -2.661 8.824 1.00 95.94 152 LEU A C 1
ATOM 1182 O O . LEU A 1 152 ? -14.951 -2.963 7.636 1.00 95.94 152 LEU A O 1
ATOM 1186 N N . LEU A 1 153 ? -14.462 -1.418 9.205 1.00 96.94 153 LEU A N 1
ATOM 1187 C CA . LEU A 1 153 ? -13.930 -0.438 8.257 1.00 96.94 153 LEU A CA 1
ATOM 1188 C C . LEU A 1 153 ? -12.476 -0.796 7.961 1.00 96.94 153 LEU A C 1
ATOM 1190 O O . LEU A 1 153 ? -11.631 -0.698 8.841 1.00 96.94 153 LEU A O 1
ATOM 1194 N N . VAL A 1 154 ? -12.172 -1.170 6.724 1.00 97.94 154 VAL A N 1
ATOM 1195 C CA . VAL A 1 154 ? -10.794 -1.407 6.290 1.00 97.94 154 VAL A CA 1
ATOM 1196 C C . VAL A 1 154 ? -10.219 -0.115 5.714 1.00 97.94 154 VAL A C 1
ATOM 1198 O O . VAL A 1 154 ? -10.755 0.430 4.747 1.00 97.94 154 VAL A O 1
ATOM 1201 N N . VAL A 1 155 ? -9.126 0.362 6.305 1.00 98.25 155 VAL A N 1
ATOM 1202 C CA . VAL A 1 155 ? -8.344 1.524 5.871 1.00 98.25 155 VAL A CA 1
ATOM 1203 C C . VAL A 1 155 ? -7.046 1.008 5.258 1.00 98.25 155 VAL A C 1
ATOM 1205 O O . VAL A 1 155 ? -6.081 0.731 5.964 1.00 98.25 155 VAL A O 1
ATOM 1208 N N . SER A 1 156 ? -7.021 0.833 3.939 1.00 98.44 156 SER A N 1
ATOM 1209 C CA . SER A 1 156 ? -5.810 0.404 3.237 1.00 98.44 156 SER A CA 1
ATOM 1210 C C . SER A 1 156 ? -4.881 1.584 2.986 1.00 98.44 156 SER A C 1
ATOM 1212 O O . SER A 1 156 ? -5.312 2.617 2.454 1.00 98.44 156 SER A O 1
ATOM 1214 N N . VAL A 1 157 ? -3.611 1.403 3.331 1.00 98.44 157 VAL A N 1
ATOM 1215 C CA . VAL A 1 157 ? -2.568 2.424 3.270 1.00 98.44 157 VAL A CA 1
ATOM 1216 C C . VAL A 1 157 ? -1.290 1.873 2.661 1.00 98.44 157 VAL A C 1
ATOM 1218 O O . VAL A 1 157 ? -1.021 0.674 2.734 1.00 98.44 157 VAL A O 1
ATOM 1221 N N . ASP A 1 158 ? -0.511 2.770 2.072 1.00 98.19 158 ASP A N 1
ATOM 1222 C CA . ASP A 1 158 ? 0.892 2.504 1.782 1.00 98.19 158 ASP A CA 1
ATOM 1223 C C . ASP A 1 158 ? 1.710 2.858 3.031 1.00 98.19 158 ASP A C 1
ATOM 1225 O O . ASP A 1 158 ? 1.356 3.782 3.768 1.00 98.19 158 ASP A O 1
ATOM 1229 N N . MET A 1 159 ? 2.771 2.105 3.309 1.00 95.56 159 MET A N 1
ATOM 1230 C CA . MET A 1 159 ? 3.690 2.426 4.405 1.00 95.56 159 MET A CA 1
ATOM 1231 C C . MET A 1 159 ? 4.683 3.528 3.977 1.00 95.56 159 MET A C 1
ATOM 1233 O O . MET A 1 159 ? 4.873 3.713 2.769 1.00 95.56 159 MET A O 1
ATOM 1237 N N . PRO A 1 160 ? 5.347 4.242 4.910 1.00 95.56 160 PRO A N 1
ATOM 1238 C CA . PRO A 1 160 ? 6.410 5.190 4.559 1.00 95.56 160 PRO A CA 1
ATOM 1239 C C . PRO A 1 160 ? 7.419 4.593 3.565 1.00 95.56 160 PRO A C 1
ATOM 1241 O O . PRO A 1 160 ? 7.817 3.434 3.703 1.00 95.56 160 PRO A O 1
ATOM 1244 N N . GLY A 1 161 ? 7.795 5.363 2.541 1.00 95.31 161 GLY A N 1
ATOM 1245 C CA . GLY A 1 161 ? 8.671 4.909 1.456 1.00 95.31 161 GLY A CA 1
ATOM 1246 C C . GLY A 1 161 ? 7.985 4.132 0.327 1.00 95.31 161 GLY A C 1
ATOM 1247 O O . GLY A 1 161 ? 8.657 3.692 -0.604 1.00 95.31 161 GLY A O 1
ATOM 1248 N N . THR A 1 162 ? 6.663 3.945 0.366 1.00 96.44 162 THR A N 1
ATOM 1249 C CA . THR A 1 162 ? 5.939 3.178 -0.661 1.00 96.44 162 THR A CA 1
ATOM 1250 C C . THR A 1 162 ? 4.764 3.940 -1.256 1.00 96.44 162 THR A C 1
ATOM 1252 O O . THR A 1 162 ? 4.130 4.765 -0.600 1.00 96.44 162 THR A O 1
ATOM 1255 N N . GLY A 1 163 ? 4.450 3.638 -2.517 1.00 95.69 163 GLY A N 1
ATOM 1256 C CA . GLY A 1 163 ? 3.244 4.121 -3.173 1.00 95.69 163 GLY A CA 1
ATOM 1257 C C . GLY A 1 163 ? 3.096 5.632 -3.173 1.00 95.69 163 GLY A C 1
ATOM 1258 O O . GLY A 1 163 ? 3.895 6.344 -3.774 1.00 95.69 163 GLY A O 1
ATOM 1259 N N . ASP A 1 164 ? 1.990 6.114 -2.615 1.00 95.75 164 ASP A N 1
ATOM 1260 C CA . ASP A 1 164 ? 1.747 7.549 -2.424 1.00 95.75 164 ASP A CA 1
ATOM 1261 C C . ASP A 1 164 ? 1.737 7.957 -0.940 1.00 95.75 164 ASP A C 1
ATOM 1263 O O . ASP A 1 164 ? 1.254 9.044 -0.612 1.00 95.75 164 ASP A O 1
ATOM 1267 N N . ALA A 1 165 ? 2.296 7.121 -0.054 1.00 97.00 165 ALA A N 1
ATOM 1268 C CA . ALA A 1 165 ? 2.584 7.533 1.313 1.00 97.00 165 ALA A CA 1
ATOM 1269 C C . ALA A 1 165 ? 3.669 8.626 1.318 1.00 97.00 165 ALA A C 1
ATOM 1271 O O . ALA A 1 165 ? 4.619 8.562 0.533 1.00 97.00 165 ALA A O 1
ATOM 1272 N N . PRO A 1 166 ? 3.546 9.643 2.185 1.00 95.12 166 PRO A N 1
ATOM 1273 C CA . PRO A 1 166 ? 4.518 10.721 2.250 1.00 95.12 166 PRO A CA 1
ATOM 1274 C C . PRO A 1 166 ? 5.805 10.271 2.951 1.00 95.12 166 PRO A C 1
ATOM 1276 O O . PRO A 1 166 ? 5.767 9.575 3.964 1.00 95.12 166 PRO A O 1
ATOM 1279 N N . GLY A 1 167 ? 6.934 10.760 2.437 1.00 93.19 167 GLY A N 1
ATOM 1280 C CA . GLY A 1 167 ? 8.259 10.551 3.015 1.00 93.19 167 GLY A CA 1
ATOM 1281 C C . GLY A 1 167 ? 8.878 9.177 2.716 1.00 93.19 167 GLY A C 1
ATOM 1282 O O . GLY A 1 167 ? 8.179 8.245 2.303 1.00 93.19 167 GLY A O 1
ATOM 1283 N N . PRO A 1 168 ? 10.204 9.051 2.895 1.00 95.06 168 PRO A N 1
ATOM 1284 C CA . PRO A 1 168 ? 10.907 7.783 2.757 1.00 95.06 168 PRO A CA 1
ATOM 1285 C C . PRO A 1 168 ? 10.612 6.847 3.937 1.00 95.06 168 PRO A C 1
ATOM 1287 O O . PRO A 1 168 ? 10.072 7.242 4.972 1.00 95.06 168 PRO A O 1
ATOM 1290 N N . LEU A 1 169 ? 11.016 5.592 3.787 1.00 94.00 169 LEU A N 1
ATOM 1291 C CA . LEU A 1 169 ? 11.159 4.660 4.891 1.00 94.00 169 LEU A CA 1
ATOM 1292 C C . LEU A 1 169 ? 12.222 5.206 5.853 1.00 94.00 169 LEU A C 1
ATOM 1294 O O . LEU A 1 169 ? 13.353 5.463 5.449 1.00 94.00 169 LEU A O 1
ATOM 1298 N N . ALA A 1 170 ? 11.860 5.376 7.121 1.00 91.94 170 ALA A N 1
ATOM 1299 C CA . ALA A 1 170 ? 12.743 5.912 8.149 1.00 91.94 170 ALA A CA 1
ATOM 1300 C C . ALA A 1 170 ? 12.501 5.218 9.500 1.00 91.94 170 ALA A C 1
ATOM 1302 O O . ALA A 1 170 ? 11.391 4.720 9.735 1.00 91.94 170 ALA A O 1
ATOM 1303 N N . PRO A 1 171 ? 13.496 5.201 10.411 1.00 89.31 171 PRO A N 1
ATOM 1304 C CA . PRO A 1 171 ? 13.345 4.618 11.744 1.00 89.31 171 PRO A CA 1
ATOM 1305 C C . PRO A 1 171 ? 12.206 5.211 12.575 1.00 89.31 171 PRO A C 1
ATOM 1307 O O . PRO A 1 171 ? 11.725 4.529 13.469 1.00 89.31 171 PRO A O 1
ATOM 1310 N N . ASP A 1 172 ? 11.757 6.434 12.295 1.00 92.00 172 ASP A N 1
ATOM 1311 C CA . ASP A 1 172 ? 10.652 7.120 12.976 1.00 92.00 172 ASP A CA 1
ATOM 1312 C C . ASP A 1 172 ? 9.365 7.196 12.128 1.00 92.00 172 ASP A C 1
ATOM 1314 O O . ASP A 1 172 ? 8.429 7.930 12.456 1.00 92.00 172 ASP A O 1
ATOM 1318 N N . GLY A 1 173 ? 9.272 6.407 11.047 1.00 91.81 173 GLY A N 1
ATOM 1319 C CA . GLY A 1 173 ? 8.097 6.363 10.165 1.00 91.81 173 GLY A CA 1
ATOM 1320 C C . GLY A 1 173 ? 6.787 5.958 10.865 1.00 91.81 173 GLY A C 1
ATOM 1321 O O . GLY A 1 173 ? 5.694 6.256 10.376 1.00 91.81 173 GLY A O 1
ATOM 1322 N N . ASP A 1 174 ? 6.868 5.351 12.050 1.00 94.50 174 ASP A N 1
ATOM 1323 C CA . ASP A 1 174 ? 5.725 5.047 12.912 1.00 94.50 174 ASP A CA 1
ATOM 1324 C C . ASP A 1 174 ? 5.026 6.304 13.435 1.00 94.50 174 ASP A C 1
ATOM 1326 O O . ASP A 1 174 ? 3.832 6.231 13.724 1.00 94.50 174 ASP A O 1
ATOM 1330 N N . ARG A 1 175 ? 5.694 7.466 13.489 1.00 96.06 175 ARG A N 1
ATOM 1331 C CA . ARG A 1 175 ? 5.054 8.741 13.861 1.00 96.06 175 ARG A CA 1
ATOM 1332 C C . ARG A 1 175 ? 3.910 9.084 12.906 1.00 96.06 175 ARG A C 1
ATOM 1334 O O . ARG A 1 175 ? 2.826 9.463 13.347 1.00 96.06 175 ARG A O 1
ATOM 1341 N N . LEU A 1 176 ? 4.119 8.870 11.606 1.00 96.19 176 LEU A N 1
ATOM 1342 C CA . LEU A 1 176 ? 3.117 9.117 10.569 1.00 96.19 176 LEU A CA 1
ATOM 1343 C C . LEU A 1 176 ? 1.924 8.156 10.695 1.00 96.19 176 LEU A C 1
ATOM 1345 O O . LEU A 1 176 ? 0.766 8.575 10.646 1.00 96.19 176 LEU A O 1
ATOM 1349 N N . LEU A 1 177 ? 2.198 6.866 10.905 1.00 97.69 177 LEU A N 1
ATOM 1350 C CA . LEU A 1 177 ? 1.153 5.856 11.093 1.00 97.69 177 LEU A CA 1
ATOM 1351 C C . LEU A 1 177 ? 0.406 6.042 12.427 1.00 97.69 177 LEU A C 1
ATOM 1353 O O . LEU A 1 177 ? -0.809 5.860 12.479 1.00 97.69 177 LEU A O 1
ATOM 1357 N N . SER A 1 178 ? 1.091 6.484 13.481 1.00 97.81 178 SER A N 1
ATOM 1358 C CA . SER A 1 178 ? 0.488 6.826 14.776 1.00 97.81 178 SER A CA 1
ATOM 1359 C C . SER A 1 178 ? -0.432 8.042 14.673 1.00 97.81 178 SER A C 1
ATOM 1361 O O . SER A 1 178 ? -1.518 8.050 15.260 1.00 97.81 178 SER A O 1
ATOM 1363 N N . ALA A 1 179 ? -0.047 9.053 13.887 1.00 97.56 179 ALA A N 1
ATOM 1364 C CA . ALA A 1 179 ? -0.906 10.196 13.587 1.00 97.56 179 ALA A CA 1
ATOM 1365 C C . ALA A 1 179 ? -2.161 9.763 12.811 1.00 97.56 179 ALA A C 1
ATOM 1367 O O . ALA A 1 179 ? -3.266 10.215 13.120 1.00 97.56 179 ALA A O 1
ATOM 1368 N N . LEU A 1 180 ? -2.023 8.833 11.856 1.00 98.12 180 LEU A N 1
ATOM 1369 C CA . LEU A 1 180 ? -3.165 8.250 11.150 1.00 98.12 180 LEU A CA 1
ATOM 1370 C C . LEU A 1 180 ? -4.113 7.524 12.111 1.00 98.12 180 LEU A C 1
ATOM 1372 O O . LEU A 1 180 ? -5.320 7.761 12.061 1.00 98.12 180 LEU A O 1
ATOM 1376 N N . VAL A 1 181 ? -3.589 6.672 12.995 1.00 98.31 181 VAL A N 1
ATOM 1377 C CA . VAL A 1 181 ? -4.403 5.949 13.986 1.00 98.31 181 VAL A CA 1
ATOM 1378 C C . VAL A 1 181 ? -5.093 6.915 14.951 1.00 98.31 181 VAL A C 1
ATOM 1380 O O . VAL A 1 181 ? -6.279 6.752 15.238 1.00 98.31 181 VAL A O 1
ATOM 1383 N N . SER A 1 182 ? -4.402 7.969 15.389 1.00 97.38 182 SER A N 1
ATOM 1384 C CA . SER A 1 182 ? -4.991 9.022 16.227 1.00 97.38 182 SER A CA 1
ATOM 1385 C C . SER A 1 182 ? -6.170 9.703 15.533 1.00 97.38 182 SER A C 1
ATOM 1387 O O . SER A 1 182 ? -7.227 9.900 16.133 1.00 97.38 182 SER A O 1
ATOM 1389 N N . GLU A 1 183 ? -6.031 10.006 14.243 1.00 97.44 183 GLU A N 1
ATOM 1390 C CA . GLU A 1 183 ? -7.098 10.625 13.464 1.00 97.44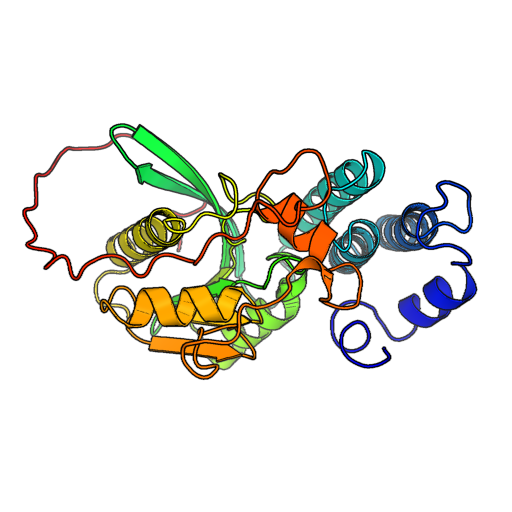 183 GLU A CA 1
ATOM 1391 C C . GLU A 1 183 ? -8.258 9.655 13.164 1.00 97.44 183 GLU A C 1
ATOM 1393 O O . GLU A 1 183 ? -9.417 10.075 13.120 1.00 97.44 183 GLU A O 1
ATOM 1398 N N . ILE A 1 184 ? -7.980 8.353 13.022 1.00 96.88 184 ILE A N 1
ATOM 1399 C CA . ILE A 1 184 ? -9.007 7.302 12.973 1.00 96.88 184 ILE A CA 1
ATOM 1400 C C . ILE A 1 184 ? -9.794 7.280 14.287 1.00 96.88 184 ILE A C 1
ATOM 1402 O O . ILE A 1 184 ? -11.018 7.396 14.250 1.00 96.88 184 ILE A O 1
ATOM 1406 N N . ARG A 1 185 ? -9.115 7.214 15.440 1.00 96.44 185 ARG A N 1
ATOM 1407 C CA . ARG A 1 185 ? -9.752 7.208 16.771 1.00 96.44 185 ARG A CA 1
ATOM 1408 C C . ARG A 1 185 ? -10.583 8.465 17.019 1.00 96.44 185 ARG A C 1
ATOM 1410 O O . ARG A 1 185 ? -11.674 8.385 17.574 1.00 96.44 185 ARG A O 1
ATOM 1417 N N . ARG A 1 186 ? -10.114 9.627 16.553 1.00 95.38 186 ARG A N 1
ATOM 1418 C CA . ARG A 1 186 ? -10.861 10.890 16.648 1.00 95.38 186 ARG A CA 1
ATOM 1419 C C . ARG A 1 186 ? -12.185 10.848 15.874 1.00 95.38 186 ARG A C 1
ATOM 1421 O O . ARG A 1 186 ? -13.147 11.499 16.276 1.00 95.38 186 ARG A O 1
ATOM 1428 N N . ARG A 1 187 ? -12.229 10.130 14.749 1.00 91.31 187 ARG A N 1
ATOM 1429 C CA . ARG A 1 187 ? -13.421 10.003 13.891 1.00 91.31 187 ARG A CA 1
ATOM 1430 C C . ARG A 1 187 ? -14.320 8.828 14.279 1.00 91.31 187 ARG A C 1
ATOM 1432 O O . ARG A 1 187 ? -15.523 8.908 14.056 1.00 91.31 187 ARG A O 1
ATOM 1439 N N . HIS A 1 188 ? -13.749 7.796 14.890 1.00 91.81 188 HIS A N 1
ATOM 1440 C CA . HIS A 1 188 ? -14.427 6.587 15.355 1.00 91.81 188 HIS A CA 1
ATOM 1441 C C . HIS A 1 188 ? -14.222 6.406 16.870 1.00 91.81 188 HIS A C 1
ATOM 1443 O O . HIS A 1 188 ? -13.558 5.461 17.300 1.00 91.81 188 HIS A O 1
ATOM 1449 N N . PRO A 1 189 ? -14.728 7.337 17.704 1.00 93.50 189 PRO A N 1
ATOM 1450 C CA . PRO A 1 189 ? -14.490 7.298 19.141 1.00 93.50 189 PRO A CA 1
ATOM 1451 C C . PRO A 1 189 ? -15.100 6.039 19.768 1.00 93.50 189 PRO A C 1
ATOM 1453 O O . PRO A 1 189 ? -16.275 5.741 19.563 1.00 93.50 189 PRO A O 1
ATOM 1456 N N . GLY A 1 190 ? -14.296 5.321 20.553 1.00 93.00 190 GLY A N 1
ATOM 1457 C CA . GLY A 1 190 ? -14.703 4.087 21.233 1.00 93.00 190 GLY A CA 1
ATOM 1458 C C . GLY A 1 190 ? -14.703 2.831 20.356 1.00 93.00 190 GLY A C 1
ATOM 1459 O O . GLY A 1 190 ? -14.941 1.745 20.876 1.00 93.00 190 GLY A O 1
ATOM 1460 N N . GLU A 1 191 ? -14.420 2.944 19.054 1.00 94.88 191 GLU A N 1
ATOM 1461 C CA . GLU A 1 191 ? -14.211 1.780 18.192 1.00 94.88 191 GLU A CA 1
ATOM 1462 C C . GLU A 1 191 ? -12.761 1.272 18.327 1.00 94.88 191 GLU A C 1
ATOM 1464 O O . GLU A 1 191 ? -11.830 2.081 18.255 1.00 94.88 191 GLU A O 1
ATOM 1469 N N . PRO A 1 192 ? -12.533 -0.047 18.486 1.00 97.69 192 PRO A N 1
ATOM 1470 C CA . PRO A 1 192 ? -11.184 -0.602 18.495 1.00 97.69 192 PRO A CA 1
ATOM 1471 C C . PRO A 1 192 ? -10.525 -0.440 17.120 1.00 97.69 192 PRO A C 1
ATOM 1473 O O . PRO A 1 192 ? -11.168 -0.603 16.075 1.00 97.69 192 PRO A O 1
ATOM 1476 N N . VAL A 1 193 ? -9.224 -0.156 17.120 1.00 98.62 193 VAL A N 1
ATOM 1477 C CA . VAL A 1 193 ? -8.400 -0.011 15.919 1.00 98.62 193 VAL A CA 1
ATOM 1478 C C . VAL A 1 193 ? -7.350 -1.112 15.889 1.00 98.62 193 VAL A C 1
ATOM 1480 O O . VAL A 1 193 ? -6.427 -1.124 16.696 1.00 98.62 193 VAL A O 1
ATOM 1483 N N . ALA A 1 194 ? -7.466 -2.019 14.926 1.00 98.56 194 ALA A N 1
ATOM 1484 C CA . ALA A 1 194 ? -6.468 -3.042 14.650 1.00 98.56 194 ALA A CA 1
ATOM 1485 C C . ALA A 1 194 ? -5.560 -2.632 13.480 1.00 98.56 194 ALA A C 1
ATOM 1487 O O . ALA A 1 194 ? -5.967 -1.862 12.605 1.00 98.56 194 ALA A O 1
ATOM 1488 N N . TYR A 1 195 ? -4.358 -3.202 13.418 1.00 98.69 195 TYR A N 1
ATOM 1489 C CA . TYR A 1 195 ? -3.443 -3.066 12.285 1.00 98.69 195 TYR A CA 1
ATOM 1490 C C . TYR A 1 195 ? -3.050 -4.449 11.761 1.00 98.69 195 TYR A C 1
ATOM 1492 O O . TYR A 1 195 ? -2.473 -5.250 12.491 1.00 98.69 195 TYR A O 1
ATOM 1500 N N . LEU A 1 196 ? -3.343 -4.736 10.494 1.00 98.19 196 LEU A N 1
ATOM 1501 C CA . LEU A 1 196 ? -2.855 -5.926 9.799 1.00 98.19 196 LEU A CA 1
ATOM 1502 C C . LEU A 1 196 ? -1.792 -5.513 8.793 1.00 98.19 196 LEU A C 1
ATOM 1504 O O . LEU A 1 196 ? -2.042 -4.707 7.895 1.00 98.19 196 LEU A O 1
ATOM 1508 N N . GLY A 1 197 ? -0.615 -6.101 8.942 1.00 97.50 197 GLY A N 1
ATOM 1509 C CA . GLY A 1 197 ? 0.525 -5.856 8.087 1.00 97.50 197 GLY A CA 1
ATOM 1510 C C . GLY A 1 197 ? 1.045 -7.139 7.456 1.00 97.50 197 GLY A C 1
ATOM 1511 O O . GLY A 1 197 ? 1.154 -8.166 8.123 1.00 97.50 197 GLY A O 1
ATOM 1512 N N . LEU A 1 198 ? 1.381 -7.077 6.168 1.00 95.06 198 LEU A N 1
ATOM 1513 C CA . LEU A 1 198 ? 2.060 -8.168 5.465 1.00 95.06 198 LEU A CA 1
ATOM 1514 C C . LEU A 1 198 ? 3.486 -7.761 5.125 1.00 95.06 198 LEU A C 1
ATOM 1516 O O . LEU A 1 198 ? 3.711 -6.632 4.681 1.00 95.06 198 LEU A O 1
ATOM 1520 N N . SER A 1 199 ? 4.436 -8.690 5.273 1.00 93.56 199 SER A N 1
ATOM 1521 C CA . SER A 1 199 ? 5.863 -8.399 5.096 1.00 93.56 199 SER A CA 1
ATOM 1522 C C . SER A 1 199 ? 6.247 -7.176 5.947 1.00 93.56 199 SER A C 1
ATOM 1524 O O . SER A 1 199 ? 5.871 -7.100 7.112 1.00 93.56 199 SER A O 1
ATOM 1526 N N . PHE A 1 200 ? 6.927 -6.171 5.397 1.00 93.31 200 PHE A N 1
ATOM 1527 C CA . PHE A 1 200 ? 7.310 -4.962 6.136 1.00 93.31 200 PHE A CA 1
ATOM 1528 C C . PHE A 1 200 ? 6.126 -4.190 6.759 1.00 93.31 200 PHE A C 1
ATOM 1530 O O . PHE A 1 200 ? 6.311 -3.470 7.735 1.00 93.31 200 PHE A O 1
ATOM 1537 N N . GLY A 1 201 ? 4.893 -4.385 6.279 1.00 95.88 201 GLY A N 1
ATOM 1538 C CA . GLY A 1 201 ? 3.694 -3.887 6.957 1.00 95.88 201 GLY A CA 1
ATOM 1539 C C . GLY A 1 201 ? 3.517 -4.476 8.362 1.00 95.88 201 GLY A C 1
ATOM 1540 O O . GLY A 1 201 ? 3.033 -3.795 9.264 1.00 95.88 201 GLY A O 1
ATOM 1541 N N . GLY A 1 202 ? 3.916 -5.736 8.560 1.00 96.25 202 GLY A N 1
ATOM 1542 C CA . GLY A 1 202 ? 3.850 -6.452 9.836 1.00 96.25 202 GLY A CA 1
ATOM 1543 C C . GLY A 1 202 ? 4.771 -5.856 10.898 1.00 96.25 202 GLY A C 1
ATOM 1544 O O . GLY A 1 202 ? 4.339 -5.645 12.031 1.00 96.25 202 GLY A O 1
ATOM 1545 N N . HIS A 1 203 ? 5.972 -5.421 10.491 1.00 94.81 203 HIS A N 1
ATOM 1546 C CA . HIS A 1 203 ? 6.871 -4.631 11.340 1.00 94.81 203 HIS A CA 1
ATOM 1547 C C . HIS A 1 203 ? 6.148 -3.415 11.934 1.00 94.81 203 HIS A C 1
ATOM 1549 O O . HIS A 1 203 ? 6.201 -3.181 13.141 1.00 94.81 203 HIS A O 1
ATOM 1555 N N . TRP A 1 204 ? 5.417 -2.661 11.105 1.00 96.44 204 TRP A N 1
ATOM 1556 C CA . TRP A 1 204 ? 4.642 -1.510 11.570 1.00 96.44 204 TRP A CA 1
ATOM 1557 C C . TRP A 1 204 ? 3.481 -1.904 12.477 1.00 96.44 204 TRP A C 1
ATOM 1559 O O . TRP A 1 204 ? 3.245 -1.222 13.472 1.00 96.44 204 TRP A O 1
ATOM 1569 N N . ALA A 1 205 ? 2.783 -3.001 12.173 1.00 97.62 205 ALA A N 1
ATOM 1570 C CA . ALA A 1 205 ? 1.711 -3.513 13.022 1.00 97.62 205 ALA A CA 1
ATOM 1571 C C . ALA A 1 205 ? 2.219 -3.763 14.453 1.00 97.62 205 ALA A C 1
ATOM 1573 O O . ALA A 1 205 ? 1.643 -3.253 15.415 1.00 97.62 205 ALA A O 1
ATOM 1574 N N . VAL A 1 206 ? 3.343 -4.474 14.586 1.00 95.94 206 VAL A N 1
ATOM 1575 C CA . VAL A 1 206 ? 3.967 -4.782 15.882 1.00 95.94 206 VAL A CA 1
ATOM 1576 C C . VAL A 1 206 ? 4.520 -3.525 16.547 1.00 95.94 206 VAL A C 1
ATOM 1578 O O . VAL A 1 206 ? 4.251 -3.285 17.725 1.00 95.94 206 VAL A O 1
ATOM 1581 N N . LYS A 1 207 ? 5.233 -2.678 15.797 1.00 95.06 207 LYS A N 1
ATOM 1582 C CA . LYS A 1 207 ? 5.821 -1.441 16.325 1.00 95.06 207 LYS A CA 1
ATOM 1583 C C . LYS A 1 207 ? 4.773 -0.479 16.889 1.00 95.06 207 LYS A C 1
ATOM 1585 O O . LYS A 1 207 ? 5.050 0.187 17.880 1.00 95.06 207 LYS A O 1
ATOM 1590 N N . LEU A 1 208 ? 3.573 -0.430 16.305 1.00 97.75 208 LEU A N 1
ATOM 1591 C CA . LEU A 1 208 ? 2.446 0.357 16.821 1.00 97.75 208 LEU A CA 1
ATOM 1592 C C . LEU A 1 208 ? 1.735 -0.328 18.001 1.00 97.75 208 LEU A C 1
ATOM 1594 O O . LEU A 1 208 ? 1.198 0.354 18.875 1.00 97.75 208 LEU A O 1
ATOM 1598 N N . ALA A 1 209 ? 1.724 -1.660 18.057 1.00 97.25 209 ALA A N 1
ATOM 1599 C CA . ALA A 1 209 ? 1.082 -2.401 19.142 1.00 97.25 209 ALA A CA 1
ATOM 1600 C C . ALA A 1 209 ? 1.858 -2.332 20.463 1.00 97.25 209 ALA A C 1
ATOM 1602 O O . ALA A 1 209 ? 1.238 -2.179 21.511 1.00 97.25 209 ALA A O 1
ATOM 1603 N N . ILE A 1 210 ? 3.196 -2.383 20.428 1.00 95.06 210 ILE A N 1
ATOM 1604 C CA . ILE A 1 210 ? 4.053 -2.320 21.630 1.00 95.06 210 ILE A CA 1
ATOM 1605 C C . ILE A 1 210 ? 3.727 -1.108 22.533 1.00 95.06 210 ILE A C 1
ATOM 1607 O O . ILE A 1 210 ? 3.540 -1.305 23.734 1.00 95.06 210 ILE A O 1
ATOM 1611 N N . PRO A 1 211 ? 3.623 0.133 22.014 1.00 95.81 211 PRO A N 1
ATOM 1612 C CA . PRO A 1 211 ? 3.229 1.296 22.811 1.00 95.81 211 PRO A CA 1
ATOM 1613 C C . PRO A 1 211 ? 1.707 1.445 23.004 1.00 95.81 211 PRO A C 1
ATOM 1615 O O . PRO A 1 211 ? 1.270 2.453 23.556 1.00 95.81 211 PRO A O 1
ATOM 1618 N N . GLY A 1 212 ? 0.883 0.499 22.537 1.00 97.19 212 GLY A N 1
ATOM 1619 C CA . GLY A 1 212 ? -0.581 0.563 22.644 1.00 97.19 212 GLY A CA 1
ATOM 1620 C C . GLY A 1 212 ? -1.248 1.583 21.710 1.00 97.19 212 GLY A C 1
ATOM 1621 O O . GLY A 1 212 ? -2.359 2.050 21.985 1.00 97.19 212 GLY A O 1
ATOM 1622 N N . VAL A 1 213 ? -0.592 1.962 20.604 1.00 98.31 213 VAL A N 1
ATOM 1623 C CA . VAL A 1 213 ? -1.191 2.872 19.608 1.00 98.31 213 VAL A CA 1
ATOM 1624 C C . VAL A 1 213 ? -2.390 2.207 18.930 1.00 98.31 213 VAL A C 1
ATOM 1626 O O . VAL A 1 213 ? -3.382 2.882 18.663 1.00 98.31 213 VAL A O 1
ATOM 1629 N N . VAL A 1 214 ? -2.322 0.894 18.702 1.00 98.62 214 VAL A N 1
ATOM 1630 C CA . VAL A 1 214 ? -3.416 0.066 18.171 1.00 98.62 214 VAL A CA 1
ATOM 1631 C C . VAL A 1 214 ? -3.859 -0.966 19.205 1.00 98.62 214 VAL A C 1
ATOM 1633 O O . VAL A 1 214 ? -3.067 -1.403 20.034 1.00 98.62 214 VAL A O 1
ATOM 1636 N N . ASP A 1 215 ? -5.129 -1.354 19.142 1.00 98.50 215 ASP A N 1
ATOM 1637 C CA . ASP A 1 215 ? -5.772 -2.280 20.082 1.00 98.50 215 ASP A CA 1
ATOM 1638 C C . ASP A 1 215 ? -5.484 -3.753 19.744 1.00 98.50 215 ASP A C 1
ATOM 1640 O O . ASP A 1 215 ? -5.586 -4.627 20.600 1.00 98.50 215 ASP A O 1
ATOM 1644 N N . ALA A 1 216 ? -5.110 -4.036 18.492 1.00 98.12 216 ALA A N 1
ATOM 1645 C CA . ALA A 1 216 ? -4.644 -5.346 18.048 1.00 98.12 216 ALA A CA 1
ATOM 1646 C C . ALA A 1 216 ? -3.690 -5.215 16.853 1.00 98.12 216 ALA A C 1
ATOM 1648 O O . ALA A 1 216 ? -3.836 -4.312 16.025 1.00 98.12 216 ALA A O 1
ATOM 1649 N N . ALA A 1 217 ? -2.753 -6.153 16.725 1.00 98.12 217 ALA A N 1
ATOM 1650 C CA . ALA A 1 217 ? -1.868 -6.256 15.572 1.00 98.12 217 ALA A CA 1
ATOM 1651 C C . ALA A 1 217 ? -1.855 -7.672 15.001 1.00 98.12 217 ALA A C 1
ATOM 1653 O O . ALA A 1 217 ? -1.901 -8.656 15.736 1.00 98.12 217 ALA A O 1
ATOM 1654 N N . VAL A 1 218 ? -1.778 -7.756 13.676 1.00 97.94 218 VAL A N 1
ATOM 1655 C CA . VAL A 1 218 ? -1.573 -8.997 12.933 1.00 97.94 218 VAL A CA 1
ATOM 1656 C C . VAL A 1 218 ? -0.362 -8.794 12.033 1.00 97.94 218 VAL A C 1
ATOM 1658 O O . VAL A 1 218 ? -0.407 -7.983 11.108 1.00 97.94 218 VAL A O 1
ATOM 1661 N N . ASP A 1 219 ? 0.705 -9.531 12.318 1.00 96.88 219 ASP A N 1
ATOM 1662 C CA . ASP A 1 219 ? 1.914 -9.583 11.502 1.00 96.88 219 ASP A CA 1
ATOM 1663 C C . ASP A 1 219 ? 1.923 -10.878 10.680 1.00 96.88 219 ASP A C 1
ATOM 1665 O O . ASP A 1 219 ? 1.896 -11.979 11.233 1.00 96.88 219 ASP A O 1
ATOM 1669 N N . ILE A 1 220 ? 1.946 -10.742 9.353 1.00 95.38 220 ILE A N 1
ATOM 1670 C CA . ILE A 1 220 ? 2.117 -11.860 8.427 1.00 95.38 220 ILE A CA 1
ATOM 1671 C C . ILE A 1 220 ? 3.478 -11.730 7.734 1.00 95.38 220 ILE A C 1
ATOM 1673 O O . ILE A 1 220 ? 3.601 -11.102 6.677 1.00 95.38 220 ILE A O 1
ATOM 1677 N N . GLY A 1 221 ? 4.492 -12.378 8.313 1.00 91.12 221 GLY A N 1
ATOM 1678 C CA . GLY A 1 221 ? 5.826 -12.527 7.717 1.00 91.12 221 GLY A CA 1
ATOM 1679 C C . GLY A 1 221 ? 6.679 -11.256 7.732 1.00 91.12 221 GLY A C 1
ATOM 1680 O O . GLY A 1 221 ? 7.541 -11.093 6.866 1.00 91.12 221 GLY A O 1
ATOM 1681 N N . GLY A 1 222 ? 6.407 -10.334 8.651 1.00 91.00 222 GLY A N 1
ATOM 1682 C CA . GLY A 1 222 ? 7.151 -9.103 8.830 1.00 91.00 222 GLY A CA 1
ATOM 1683 C C . GLY A 1 222 ? 8.436 -9.260 9.638 1.00 91.00 222 GLY A C 1
ATOM 1684 O O . GLY A 1 222 ? 8.547 -10.125 10.508 1.00 91.00 222 GLY A O 1
ATOM 1685 N N . PRO A 1 223 ? 9.448 -8.423 9.351 1.00 87.44 223 PRO A N 1
ATOM 1686 C CA . PRO A 1 223 ? 10.687 -8.425 10.106 1.00 87.44 223 PRO A CA 1
ATOM 1687 C C . PRO A 1 223 ? 10.485 -7.714 11.449 1.00 87.44 223 PRO A C 1
ATOM 1689 O O . PRO A 1 223 ? 10.324 -6.496 11.513 1.00 87.44 223 PRO A O 1
ATOM 1692 N N . ILE A 1 224 ? 10.546 -8.474 12.537 1.00 81.44 224 ILE A N 1
ATOM 1693 C CA . ILE A 1 224 ? 10.403 -7.961 13.911 1.00 81.44 224 ILE A CA 1
ATOM 1694 C C . ILE A 1 224 ? 11.726 -7.906 14.687 1.00 81.44 224 ILE A C 1
ATOM 1696 O O . ILE A 1 224 ? 11.732 -7.573 15.865 1.00 81.44 224 ILE A O 1
ATOM 1700 N N . GLY A 1 225 ? 12.854 -8.188 14.024 1.00 67.31 225 GLY A N 1
ATOM 1701 C CA . GLY A 1 225 ? 14.185 -8.068 14.628 1.00 67.31 225 GLY A CA 1
ATOM 1702 C C . GLY A 1 225 ? 14.488 -9.101 15.719 1.00 67.31 225 GLY A C 1
ATOM 1703 O O . GLY A 1 225 ? 15.367 -8.856 16.528 1.00 67.31 225 GLY A O 1
ATOM 1704 N N . VAL A 1 226 ? 13.775 -10.236 15.746 1.00 52.88 226 VAL A N 1
ATOM 1705 C CA . VAL A 1 226 ? 13.985 -11.335 16.717 1.00 52.88 226 VAL A CA 1
ATOM 1706 C C . VAL A 1 226 ? 14.932 -12.416 16.170 1.00 52.88 226 VAL A C 1
ATOM 1708 O O . VAL A 1 226 ? 14.896 -13.560 16.608 1.00 52.88 226 VAL A O 1
ATOM 1711 N N . ALA A 1 227 ? 15.776 -12.078 15.190 1.00 50.34 227 ALA A N 1
ATOM 1712 C CA . ALA A 1 227 ? 17.005 -12.847 15.022 1.00 50.34 227 ALA A CA 1
ATOM 1713 C C . ALA A 1 227 ? 17.869 -12.568 16.263 1.00 50.34 227 ALA A C 1
ATOM 1715 O O . ALA A 1 227 ? 17.813 -11.454 16.785 1.00 50.34 227 ALA A O 1
ATOM 1716 N N . GLU A 1 228 ? 18.592 -13.572 16.761 1.00 51.06 228 GLU A N 1
ATOM 1717 C CA . GLU A 1 228 ? 19.539 -13.440 17.881 1.00 51.06 228 GLU A CA 1
ATOM 1718 C C . GLU A 1 228 ? 20.323 -12.109 17.800 1.00 51.06 228 GLU A C 1
ATOM 1720 O O . GLU A 1 228 ? 20.601 -11.659 16.683 1.00 51.06 228 GLU A O 1
ATOM 1725 N N . PRO A 1 229 ? 20.680 -11.458 18.928 1.00 53.00 229 PRO A N 1
ATOM 1726 C CA . PRO A 1 229 ? 20.972 -10.016 18.995 1.00 53.00 229 PRO A CA 1
ATOM 1727 C C . PRO A 1 229 ? 22.130 -9.466 18.135 1.00 53.00 229 PRO A C 1
ATOM 1729 O O . PRO A 1 229 ? 22.454 -8.286 18.252 1.00 53.00 229 PRO A O 1
ATOM 1732 N N . GLU A 1 230 ? 22.784 -10.269 17.299 1.00 54.47 230 GLU A N 1
ATOM 1733 C CA . GLU A 1 230 ? 24.104 -9.967 16.746 1.00 54.47 230 GLU A CA 1
ATOM 1734 C C . GLU A 1 230 ? 24.304 -10.324 15.269 1.00 54.47 230 GLU A C 1
ATOM 1736 O O . GLU A 1 230 ? 25.371 -10.018 14.743 1.00 54.47 230 GLU A O 1
ATOM 1741 N N . GLU A 1 231 ? 23.326 -10.893 14.554 1.00 56.94 231 GLU A N 1
ATOM 1742 C CA . GLU A 1 231 ? 23.486 -11.095 13.106 1.00 56.94 231 GLU A CA 1
ATOM 1743 C C . GLU A 1 231 ? 22.983 -9.872 12.321 1.00 56.94 231 GLU A C 1
ATOM 1745 O O . GLU A 1 231 ? 21.773 -9.701 12.129 1.00 56.94 231 GLU A O 1
ATOM 1750 N N . PRO A 1 232 ? 23.879 -8.981 11.843 1.00 63.09 232 PRO A N 1
ATOM 1751 C CA . PRO A 1 232 ? 23.473 -7.921 10.940 1.00 63.09 232 PRO A CA 1
ATOM 1752 C C . PRO A 1 232 ? 22.866 -8.544 9.682 1.00 63.09 232 PRO A C 1
ATOM 1754 O O . PRO A 1 232 ? 23.504 -9.341 8.995 1.00 63.09 232 PRO A O 1
ATOM 1757 N N . ILE A 1 233 ? 21.639 -8.136 9.350 1.00 70.38 233 ILE A N 1
ATOM 1758 C CA . ILE A 1 233 ? 21.029 -8.499 8.072 1.00 70.38 233 ILE A CA 1
ATOM 1759 C C . ILE A 1 233 ? 21.872 -7.861 6.970 1.00 70.38 233 ILE A C 1
ATOM 1761 O O . ILE A 1 233 ? 21.885 -6.635 6.817 1.00 70.38 233 ILE A O 1
ATOM 1765 N N . ASP A 1 234 ? 22.558 -8.690 6.184 1.00 77.75 234 ASP A N 1
ATOM 1766 C CA . ASP A 1 234 ? 23.215 -8.229 4.969 1.00 77.75 234 ASP A CA 1
ATOM 1767 C C . ASP A 1 234 ? 22.149 -7.889 3.922 1.00 77.75 234 ASP A C 1
ATOM 1769 O O . ASP A 1 234 ? 21.693 -8.725 3.139 1.00 77.75 234 ASP A O 1
ATOM 1773 N N . VAL A 1 235 ? 21.742 -6.619 3.929 1.00 77.69 235 VAL A N 1
ATOM 1774 C CA . VAL A 1 235 ? 20.761 -6.056 2.998 1.00 77.69 235 VAL A CA 1
ATOM 1775 C C . VAL A 1 235 ? 21.169 -6.291 1.546 1.00 77.69 235 VAL A C 1
ATOM 1777 O O . VAL A 1 235 ? 20.282 -6.452 0.711 1.00 77.69 235 VAL A O 1
ATOM 1780 N N . LEU A 1 236 ? 22.473 -6.327 1.237 1.00 83.62 236 LEU A N 1
ATOM 1781 C CA . LEU A 1 236 ? 22.982 -6.523 -0.123 1.00 83.62 236 LEU A CA 1
ATOM 1782 C C . LEU A 1 236 ? 22.900 -7.984 -0.571 1.00 83.62 236 LEU A C 1
ATOM 1784 O O . LEU A 1 236 ? 22.740 -8.234 -1.765 1.00 83.62 236 LEU A O 1
ATOM 1788 N N . ALA A 1 237 ? 22.953 -8.928 0.370 1.00 83.38 237 ALA A N 1
ATOM 1789 C CA . ALA A 1 237 ? 22.796 -10.355 0.105 1.00 83.38 237 ALA A CA 1
ATOM 1790 C C . ALA A 1 237 ? 21.328 -10.805 0.004 1.00 83.38 237 ALA A C 1
ATOM 1792 O O . ALA A 1 237 ? 21.059 -11.955 -0.355 1.00 83.38 237 ALA A O 1
ATOM 1793 N N . LEU A 1 238 ? 20.360 -9.928 0.300 1.00 84.00 238 LEU A N 1
ATOM 1794 C CA . LEU A 1 238 ? 18.948 -10.287 0.199 1.00 84.00 238 LEU A CA 1
ATOM 1795 C C . LEU A 1 238 ? 18.571 -10.647 -1.255 1.00 84.00 238 LEU A C 1
ATOM 1797 O O . LEU A 1 238 ? 18.905 -9.916 -2.194 1.00 84.00 238 LEU A O 1
ATOM 1801 N N . PRO A 1 239 ? 17.835 -11.752 -1.469 1.00 84.62 239 PRO A N 1
ATOM 1802 C CA . PRO A 1 239 ? 17.533 -12.244 -2.807 1.00 84.62 239 PRO A CA 1
ATOM 1803 C C . PRO A 1 239 ? 16.528 -11.345 -3.543 1.00 84.62 239 PRO A C 1
ATOM 1805 O O . PRO A 1 239 ? 15.917 -10.440 -2.980 1.00 84.62 239 PRO A O 1
ATOM 1808 N N . TYR A 1 240 ? 16.302 -11.641 -4.825 1.00 84.56 240 TYR A N 1
ATOM 1809 C CA . TYR A 1 240 ? 15.179 -11.103 -5.613 1.00 84.56 240 TYR A CA 1
ATOM 1810 C C . TYR A 1 240 ? 15.169 -9.579 -5.816 1.00 84.56 240 TYR A C 1
ATOM 1812 O O . TYR A 1 240 ? 14.115 -8.988 -6.039 1.00 84.56 240 TYR A O 1
ATOM 1820 N N . GLY A 1 241 ? 16.338 -8.937 -5.777 1.00 86.75 241 GLY A N 1
ATOM 1821 C CA . GLY A 1 241 ? 16.452 -7.490 -5.989 1.00 86.75 241 GLY A CA 1
ATOM 1822 C C . GLY A 1 241 ? 16.025 -6.650 -4.783 1.00 86.75 241 GLY A C 1
ATOM 1823 O O . GLY A 1 241 ? 15.942 -5.427 -4.896 1.00 86.75 241 GLY A O 1
ATOM 1824 N N . MET A 1 242 ? 15.820 -7.279 -3.620 1.00 89.50 242 MET A N 1
ATOM 1825 C CA . MET A 1 242 ? 15.520 -6.610 -2.353 1.00 89.50 242 MET A CA 1
ATOM 1826 C C . MET A 1 242 ? 16.443 -5.433 -1.996 1.00 89.50 242 MET A C 1
ATOM 1828 O O . MET A 1 242 ? 15.900 -4.435 -1.518 1.00 89.50 242 MET A O 1
ATOM 1832 N N . PRO A 1 243 ? 17.767 -5.451 -2.271 1.00 90.62 243 PRO A N 1
ATOM 1833 C CA . PRO A 1 243 ? 18.611 -4.282 -2.027 1.00 90.62 243 PRO A CA 1
ATOM 1834 C C . PRO A 1 243 ? 18.097 -3.025 -2.748 1.00 90.62 243 PRO A C 1
ATOM 1836 O O . PRO A 1 243 ? 18.009 -1.953 -2.154 1.00 90.62 243 PRO A O 1
ATOM 1839 N N . GLY A 1 244 ? 17.693 -3.155 -4.016 1.00 91.00 244 GLY A N 1
ATOM 1840 C CA . GLY A 1 244 ? 17.152 -2.041 -4.800 1.00 91.00 244 GLY A CA 1
ATOM 1841 C C . GLY A 1 244 ? 15.756 -1.617 -4.351 1.00 91.00 244 GLY A C 1
ATOM 1842 O O . GLY A 1 244 ? 15.451 -0.427 -4.334 1.00 91.00 244 GLY A O 1
ATOM 1843 N N . ILE A 1 245 ? 14.925 -2.571 -3.927 1.00 93.12 245 ILE A N 1
ATOM 1844 C CA . ILE A 1 245 ? 13.580 -2.297 -3.400 1.00 93.12 245 ILE A CA 1
ATOM 1845 C C . ILE A 1 245 ? 13.670 -1.494 -2.097 1.00 93.12 245 ILE A C 1
ATOM 1847 O O . ILE A 1 245 ? 12.990 -0.479 -1.945 1.00 93.12 245 ILE A O 1
ATOM 1851 N N . LEU A 1 246 ? 14.546 -1.912 -1.179 1.00 92.25 246 LEU A N 1
ATOM 1852 C CA . LEU A 1 246 ? 14.808 -1.189 0.063 1.00 92.25 246 LEU A CA 1
ATOM 1853 C C . LEU A 1 246 ? 15.456 0.167 -0.211 1.00 92.25 246 LEU A C 1
ATOM 1855 O O . LEU A 1 246 ? 15.025 1.157 0.369 1.00 92.25 246 LEU A O 1
ATOM 1859 N N . GLY A 1 247 ? 16.419 0.242 -1.136 1.00 92.69 247 GLY A N 1
ATOM 1860 C CA . GLY A 1 247 ? 17.022 1.509 -1.553 1.00 92.69 247 GLY A CA 1
ATOM 1861 C C . GLY A 1 247 ? 15.987 2.512 -2.067 1.00 92.69 247 GLY A C 1
ATOM 1862 O O . GLY A 1 247 ? 15.984 3.6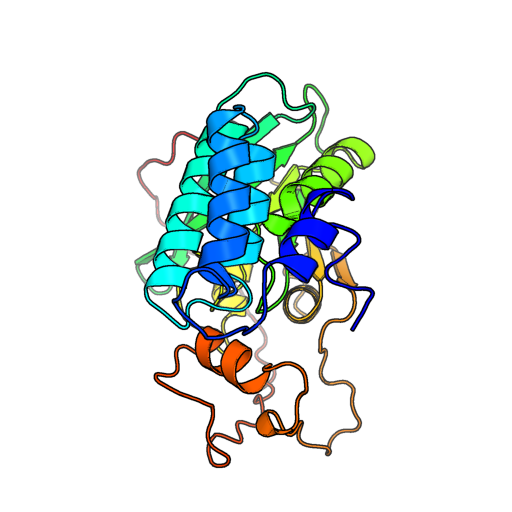62 -1.635 1.00 92.69 247 GLY A O 1
ATOM 1863 N N . ASN A 1 248 ? 15.041 2.062 -2.898 1.00 94.00 248 ASN A N 1
ATOM 1864 C CA . ASN A 1 248 ? 13.921 2.889 -3.343 1.00 94.00 248 ASN A CA 1
ATOM 1865 C C . ASN A 1 248 ? 13.045 3.338 -2.165 1.00 94.00 248 ASN A C 1
ATOM 1867 O O . ASN A 1 248 ? 12.692 4.511 -2.087 1.00 94.00 248 ASN A O 1
ATOM 1871 N N . ALA A 1 249 ? 12.682 2.425 -1.257 1.00 94.38 249 ALA A N 1
ATOM 1872 C CA . ALA A 1 249 ? 11.848 2.766 -0.106 1.00 94.38 249 ALA A CA 1
ATOM 1873 C C . ALA A 1 249 ? 12.527 3.793 0.815 1.00 94.38 249 ALA A C 1
ATOM 1875 O O . ALA A 1 249 ? 11.876 4.713 1.300 1.00 94.38 249 ALA A O 1
ATOM 1876 N N . LEU A 1 250 ? 13.842 3.681 0.999 1.00 93.50 250 LEU A N 1
ATOM 1877 C CA . LEU A 1 250 ? 14.684 4.618 1.748 1.00 93.50 250 LEU A CA 1
ATOM 1878 C C . LEU A 1 250 ? 14.901 5.963 1.023 1.00 93.50 250 LEU A C 1
ATOM 1880 O O . LEU A 1 250 ? 15.480 6.877 1.604 1.00 93.50 250 LEU A O 1
ATOM 1884 N N . GLY A 1 251 ? 14.461 6.103 -0.233 1.00 92.44 251 GLY A N 1
ATOM 1885 C CA . GLY A 1 251 ? 14.669 7.312 -1.035 1.00 92.44 251 GLY A CA 1
ATOM 1886 C C . GLY A 1 251 ? 16.110 7.498 -1.522 1.00 92.44 251 GLY A C 1
ATOM 1887 O O . GLY A 1 251 ? 16.538 8.627 -1.761 1.00 92.44 251 GLY A O 1
ATOM 1888 N N . LEU A 1 252 ? 16.881 6.415 -1.653 1.00 91.31 252 LEU A N 1
ATOM 1889 C CA . LEU A 1 252 ? 18.250 6.468 -2.162 1.00 91.31 252 LEU A CA 1
ATOM 1890 C C . LEU A 1 252 ? 18.265 6.667 -3.683 1.00 91.31 252 LEU A C 1
ATOM 1892 O O . LEU A 1 252 ? 17.472 6.076 -4.410 1.00 91.31 252 LEU A O 1
ATOM 1896 N N . ALA A 1 253 ? 19.243 7.430 -4.176 1.00 86.06 253 ALA A N 1
ATOM 1897 C CA . ALA A 1 253 ? 19.467 7.626 -5.613 1.00 86.06 253 ALA A CA 1
ATOM 1898 C C . ALA A 1 253 ? 20.086 6.399 -6.323 1.00 86.06 253 ALA A C 1
ATOM 1900 O O . ALA A 1 253 ? 20.284 6.414 -7.534 1.00 86.06 253 ALA A O 1
ATOM 1901 N N . GLY A 1 254 ? 20.432 5.348 -5.579 1.00 83.69 254 GLY A N 1
ATOM 1902 C CA . GLY A 1 254 ? 21.051 4.131 -6.094 1.00 83.69 254 GLY A CA 1
ATOM 1903 C C . GLY A 1 254 ? 20.972 2.994 -5.080 1.00 83.69 254 GLY A C 1
ATOM 1904 O O . GLY A 1 254 ? 20.307 3.116 -4.050 1.00 83.69 254 GLY A O 1
ATOM 1905 N N . LEU A 1 255 ? 21.657 1.884 -5.366 1.00 83.44 255 LEU A N 1
ATOM 1906 C CA . LEU A 1 255 ? 21.709 0.750 -4.442 1.00 83.44 255 LEU A CA 1
ATOM 1907 C C . LEU A 1 255 ? 22.274 1.174 -3.072 1.00 83.44 255 LEU A C 1
ATOM 1909 O O . LEU A 1 255 ? 23.189 2.008 -3.026 1.00 83.44 255 LEU A O 1
ATOM 1913 N N . PRO A 1 256 ? 21.778 0.581 -1.967 1.00 81.25 256 PRO A N 1
ATOM 1914 C CA . PRO A 1 256 ? 22.394 0.746 -0.658 1.00 81.25 256 PRO A CA 1
ATOM 1915 C C . PRO A 1 256 ? 23.891 0.418 -0.729 1.00 81.25 256 PRO A C 1
ATOM 1917 O O . PRO A 1 256 ? 24.312 -0.463 -1.479 1.00 81.25 256 PRO A O 1
ATOM 1920 N N . ARG A 1 257 ? 24.721 1.132 0.033 1.00 75.94 257 ARG A N 1
ATOM 1921 C CA . ARG A 1 257 ? 26.165 0.849 0.123 1.00 75.94 257 ARG A CA 1
ATOM 1922 C C . ARG A 1 257 ? 26.470 0.135 1.433 1.00 75.94 257 ARG A C 1
ATOM 1924 O O . ARG A 1 257 ? 25.840 0.424 2.442 1.00 75.94 257 ARG A O 1
ATOM 1931 N N . ALA A 1 258 ? 27.507 -0.702 1.456 1.00 60.78 258 ALA A N 1
ATOM 1932 C CA . ALA A 1 258 ? 27.945 -1.435 2.653 1.00 60.78 258 ALA A CA 1
ATOM 1933 C C . ALA A 1 258 ? 28.350 -0.543 3.853 1.00 60.78 258 ALA A C 1
ATOM 1935 O O . ALA A 1 258 ? 28.546 -1.056 4.952 1.00 60.78 258 ALA A O 1
ATOM 1936 N N . ALA A 1 259 ? 28.482 0.775 3.654 1.00 47.91 259 A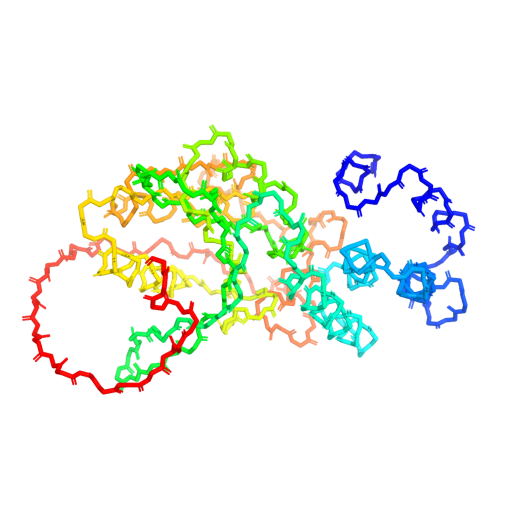LA A N 1
ATOM 1937 C CA . ALA A 1 259 ? 28.712 1.774 4.704 1.00 47.91 259 ALA A CA 1
ATOM 1938 C C . ALA A 1 259 ? 27.412 2.358 5.301 1.00 47.91 259 ALA A C 1
ATOM 1940 O O . ALA A 1 259 ? 27.461 3.043 6.314 1.00 47.91 259 ALA A O 1
ATOM 1941 N N . GLN A 1 260 ? 26.242 2.051 4.731 1.00 46.25 260 GLN A N 1
ATOM 1942 C CA . GLN A 1 260 ? 24.931 2.305 5.340 1.00 46.25 260 GLN A CA 1
ATOM 1943 C C . GLN A 1 260 ? 24.518 1.131 6.241 1.00 46.25 260 GLN A C 1
ATOM 1945 O O . GLN A 1 260 ? 23.361 0.712 6.243 1.00 46.25 260 GLN A O 1
ATOM 1950 N N . ARG A 1 261 ? 25.469 0.590 7.020 1.00 41.25 261 ARG A N 1
ATOM 1951 C CA . ARG A 1 261 ? 25.180 -0.293 8.158 1.00 41.25 261 ARG A CA 1
ATOM 1952 C C . ARG A 1 261 ? 24.541 0.550 9.255 1.00 41.25 261 ARG A C 1
ATOM 1954 O O . ARG A 1 261 ? 25.163 0.875 10.259 1.00 41.25 261 ARG A O 1
ATOM 1961 N N . GLY A 1 262 ? 23.303 0.968 9.025 1.00 38.22 262 GLY A N 1
ATOM 1962 C CA . GLY A 1 262 ? 22.448 1.403 10.105 1.00 38.22 262 GLY A CA 1
ATOM 1963 C C . GLY A 1 262 ? 22.103 0.158 10.900 1.00 38.22 262 GLY A C 1
ATOM 1964 O O . GLY A 1 262 ? 21.296 -0.651 10.450 1.00 38.22 262 GLY A O 1
ATOM 1965 N N . SER A 1 263 ? 22.687 0.008 12.087 1.00 35.72 263 SER A N 1
ATOM 1966 C CA . SER A 1 263 ? 21.895 -0.561 13.168 1.00 35.72 263 SER A CA 1
ATOM 1967 C C . SER A 1 263 ? 20.580 0.211 13.156 1.00 35.72 263 SER A C 1
ATOM 1969 O O . SER A 1 263 ? 20.593 1.441 13.158 1.00 35.72 263 SER A O 1
ATOM 1971 N N . VAL A 1 264 ? 19.444 -0.474 13.037 1.00 36.03 264 VAL A N 1
ATOM 1972 C CA . VAL A 1 264 ? 18.164 0.162 13.348 1.00 36.03 264 VAL A CA 1
ATOM 1973 C C . VAL A 1 264 ? 18.270 0.481 14.837 1.00 36.03 264 VAL A C 1
ATOM 1975 O O . VAL A 1 264 ? 18.255 -0.459 15.634 1.00 36.03 264 VAL A O 1
ATOM 1978 N N . PRO A 1 265 ? 18.491 1.742 15.252 1.00 31.12 265 PRO A N 1
ATOM 1979 C CA . PRO A 1 265 ? 18.746 2.017 16.649 1.00 31.12 265 PRO A CA 1
ATOM 1980 C C . PRO A 1 265 ? 17.434 1.762 17.375 1.00 31.12 265 PRO A C 1
ATOM 1982 O O . PRO A 1 265 ? 16.401 2.339 17.027 1.00 31.12 265 PRO A O 1
ATOM 1985 N N . TYR A 1 266 ? 17.462 0.885 18.372 1.00 31.55 266 TYR A N 1
ATOM 1986 C CA . TYR A 1 266 ? 16.374 0.810 19.332 1.00 31.55 266 TYR A CA 1
ATOM 1987 C C . TYR A 1 266 ? 16.271 2.194 19.990 1.00 31.55 266 TYR A C 1
ATOM 1989 O O . TYR A 1 266 ? 17.273 2.667 20.536 1.00 31.55 266 TYR A O 1
ATOM 1997 N N . PRO A 1 267 ? 15.124 2.892 19.930 1.00 34.44 267 PRO A N 1
ATOM 1998 C CA . PRO A 1 267 ? 15.012 4.160 20.625 1.00 34.44 267 PRO A CA 1
ATOM 1999 C C . PRO A 1 267 ? 15.160 3.913 22.136 1.00 34.44 267 PRO A C 1
ATOM 2001 O O . PRO A 1 267 ? 14.633 2.917 22.652 1.00 34.44 267 PRO A O 1
ATOM 2004 N N . PRO A 1 268 ? 15.856 4.796 22.876 1.00 28.58 268 PRO A N 1
ATOM 2005 C CA . PRO A 1 268 ? 15.853 4.735 24.328 1.00 28.58 268 PRO A CA 1
ATOM 2006 C C . PRO A 1 268 ? 14.407 4.830 24.827 1.00 28.58 268 PRO A C 1
ATOM 2008 O O . PRO A 1 268 ? 13.572 5.525 24.243 1.00 28.58 268 PRO A O 1
ATOM 2011 N N . ARG A 1 269 ? 14.099 4.093 25.900 1.00 31.14 269 ARG A N 1
ATOM 2012 C CA . ARG A 1 269 ? 12.759 4.014 26.499 1.00 31.14 269 ARG A CA 1
ATOM 2013 C C . ARG A 1 269 ? 12.284 5.403 26.945 1.00 31.14 269 ARG A C 1
ATOM 2015 O O . ARG A 1 269 ? 12.490 5.793 28.091 1.00 31.14 269 ARG A O 1
ATOM 2022 N N . HIS A 1 270 ? 11.610 6.143 26.072 1.00 33.66 270 HIS A N 1
ATOM 2023 C CA . HIS A 1 270 ? 10.933 7.376 26.452 1.00 33.66 270 HIS A CA 1
ATOM 2024 C C . HIS A 1 270 ? 9.537 7.045 26.981 1.00 33.66 270 HIS A C 1
ATOM 2026 O O . HIS A 1 270 ? 8.668 6.557 26.260 1.00 33.66 270 HIS A O 1
ATOM 2032 N N . ARG A 1 271 ? 9.320 7.318 28.273 1.00 33.09 271 ARG A N 1
ATOM 2033 C CA . ARG A 1 271 ? 7.979 7.365 28.864 1.00 33.09 271 ARG A CA 1
ATOM 2034 C C . ARG A 1 271 ? 7.216 8.510 28.199 1.00 33.09 271 ARG A C 1
ATOM 2036 O O . ARG A 1 271 ? 7.491 9.674 28.477 1.00 33.09 271 ARG A O 1
ATOM 2043 N N . TYR A 1 272 ? 6.261 8.186 27.334 1.00 33.31 272 TYR A N 1
ATOM 2044 C CA . TYR A 1 272 ? 5.302 9.162 26.827 1.00 33.31 272 TYR A CA 1
ATOM 2045 C C . TYR A 1 272 ? 4.417 9.639 27.985 1.00 33.31 272 TYR A C 1
ATOM 2047 O O . TYR A 1 272 ? 3.515 8.933 28.428 1.00 33.31 272 TYR A O 1
ATOM 2055 N N . CYS A 1 273 ? 4.690 10.841 28.494 1.00 29.19 273 CYS A N 1
ATOM 2056 C CA . CYS A 1 273 ? 3.812 11.549 29.417 1.00 29.19 273 CYS A CA 1
ATOM 2057 C C . CYS A 1 273 ? 2.970 12.534 28.595 1.00 29.19 273 CYS A C 1
ATOM 2059 O O . CYS A 1 273 ? 3.492 13.498 28.036 1.00 29.19 273 CYS A O 1
ATOM 2061 N N . GLY A 1 274 ? 1.678 12.245 28.448 1.00 29.28 274 GLY A N 1
ATOM 2062 C CA . GLY A 1 274 ? 0.762 13.054 27.652 1.00 29.28 274 GLY A CA 1
ATOM 2063 C C . GLY A 1 274 ? 0.420 14.384 28.325 1.00 29.28 274 GLY A C 1
ATOM 2064 O O . GLY A 1 274 ? 0.020 14.421 29.486 1.00 29.28 274 GLY A O 1
ATOM 2065 N N . ARG A 1 275 ? 0.482 15.482 27.565 1.00 28.84 275 ARG A N 1
ATOM 2066 C CA . ARG A 1 275 ? -0.322 16.681 27.836 1.00 28.84 275 ARG A CA 1
ATOM 2067 C C . ARG A 1 275 ? -1.008 17.138 26.558 1.00 28.84 275 ARG A C 1
ATOM 2069 O O . ARG A 1 275 ? -0.373 17.375 25.538 1.00 28.84 275 ARG A O 1
ATOM 2076 N N . HIS A 1 276 ? -2.329 17.228 26.637 1.00 30.88 276 HIS A N 1
ATOM 2077 C CA . HIS A 1 276 ? -3.187 17.791 25.607 1.00 30.88 276 HIS A CA 1
ATOM 2078 C C . HIS A 1 276 ? -3.150 19.320 25.660 1.00 30.88 276 HIS A C 1
ATOM 2080 O O . HIS A 1 276 ? -3.365 19.905 26.720 1.00 30.88 276 HIS A O 1
ATOM 2086 N N . SER A 1 277 ? -3.003 19.966 24.505 1.00 27.62 277 SER A N 1
ATOM 2087 C CA . SER A 1 277 ? -3.516 21.318 24.293 1.00 27.62 277 SER A CA 1
ATOM 2088 C C . SER A 1 277 ? -4.391 21.328 23.039 1.00 27.62 277 SER A C 1
ATOM 2090 O O . SER A 1 277 ? -4.096 20.693 22.026 1.00 27.62 277 SER A O 1
ATOM 2092 N N . LYS A 1 278 ? -5.552 21.975 23.159 1.00 30.33 278 LYS A N 1
ATOM 2093 C CA . LYS A 1 278 ? -6.547 22.114 22.094 1.00 30.33 278 LYS A CA 1
ATOM 2094 C C . LYS A 1 278 ? -6.177 23.311 21.223 1.00 30.33 278 LYS A C 1
ATOM 2096 O O . LYS A 1 278 ? -6.118 24.418 21.744 1.00 30.33 278 LYS A O 1
ATOM 2101 N N . SER A 1 279 ? -6.101 23.104 19.912 1.00 27.81 279 SER A N 1
ATOM 2102 C CA . SER A 1 279 ? -6.243 24.179 18.926 1.00 27.81 279 SER A CA 1
ATOM 2103 C C . SER A 1 279 ? -7.221 23.762 17.830 1.00 27.81 279 SER A C 1
ATOM 2105 O O . SER A 1 279 ? -7.197 22.635 17.337 1.00 27.81 279 SER A O 1
ATOM 2107 N N . ARG A 1 280 ? -8.144 24.678 17.516 1.00 28.78 280 ARG A N 1
ATOM 2108 C CA . ARG A 1 280 ? -9.207 24.542 16.510 1.00 28.78 280 ARG A CA 1
ATOM 2109 C C . ARG A 1 280 ? -8.615 24.496 15.099 1.00 28.78 280 ARG A C 1
ATOM 2111 O O . ARG A 1 280 ? -7.715 25.263 14.785 1.00 28.78 280 ARG A O 1
ATOM 2118 N N . MET A 1 281 ? -9.191 23.649 14.248 1.00 28.05 281 MET A N 1
ATOM 2119 C CA . MET A 1 281 ? -8.799 23.448 12.852 1.00 28.05 281 MET A CA 1
ATOM 2120 C C . MET A 1 281 ? -10.000 23.717 11.930 1.00 28.05 281 MET A C 1
ATOM 2122 O O . MET A 1 281 ? -11.118 23.288 12.227 1.00 28.05 281 MET A O 1
ATOM 2126 N N . VAL A 1 282 ? -9.770 24.423 10.819 1.00 29.09 282 VAL A N 1
ATOM 2127 C CA . VAL A 1 282 ? -10.754 24.711 9.761 1.00 29.09 282 VAL A CA 1
ATOM 2128 C C . VAL A 1 282 ? -10.451 23.858 8.515 1.00 29.09 282 VAL A C 1
ATOM 2130 O O . VAL A 1 282 ? -9.321 23.865 8.050 1.00 29.09 282 VAL A O 1
ATOM 2133 N N . ALA A 1 283 ? -11.496 23.146 8.045 1.00 31.78 283 ALA A N 1
ATOM 2134 C CA . ALA A 1 283 ? -11.885 22.643 6.700 1.00 31.78 283 ALA A CA 1
ATOM 2135 C C . ALA A 1 283 ? -10.821 22.099 5.699 1.00 31.78 283 ALA A C 1
ATOM 2137 O O . ALA A 1 283 ? -9.764 22.671 5.527 1.00 31.78 283 ALA A O 1
ATOM 2138 N N . SER A 1 284 ? -11.040 21.076 4.853 1.00 33.91 284 SER A N 1
ATOM 2139 C CA . SER A 1 284 ? -12.184 20.207 4.515 1.00 33.91 284 SER A CA 1
ATOM 2140 C C . SER A 1 284 ? -11.659 19.021 3.665 1.00 33.91 284 SER A C 1
ATOM 2142 O O . SER A 1 284 ? -10.979 19.256 2.668 1.00 33.91 284 SER A O 1
ATOM 2144 N N . SER A 1 285 ? -12.040 17.768 3.962 1.00 37.03 285 SER A N 1
ATOM 2145 C CA . SER A 1 285 ? -11.930 16.621 3.035 1.00 37.03 285 SER A CA 1
ATOM 2146 C C . SER A 1 285 ? -13.296 15.932 2.884 1.00 37.03 285 SER A C 1
ATOM 2148 O O . SER A 1 285 ? -13.713 15.083 3.672 1.00 37.03 285 SER A O 1
ATOM 2150 N N . ARG A 1 286 ? -14.059 16.330 1.856 1.00 39.91 286 ARG A N 1
ATOM 2151 C CA . ARG A 1 286 ? -15.476 15.942 1.688 1.00 39.91 286 ARG A CA 1
ATOM 2152 C C . ARG A 1 286 ? -15.731 14.436 1.467 1.00 39.91 286 ARG A C 1
ATOM 2154 O O . ARG A 1 286 ? -16.889 14.029 1.521 1.00 39.91 286 ARG A O 1
ATOM 2161 N N . SER A 1 287 ? -14.707 13.597 1.247 1.00 50.97 287 SER A N 1
ATOM 2162 C CA . SER A 1 287 ? -14.889 12.148 1.014 1.00 50.97 287 SER A CA 1
ATOM 2163 C C . SER A 1 287 ? -14.752 11.270 2.266 1.00 50.97 287 SER A C 1
ATOM 2165 O O . SER A 1 287 ? -15.401 10.229 2.341 1.00 50.97 287 SER A O 1
ATOM 2167 N N . TRP A 1 288 ? -13.979 11.693 3.271 1.00 47.69 288 TRP A N 1
ATOM 2168 C CA . TRP A 1 288 ? -13.782 10.939 4.519 1.00 47.69 288 TRP A CA 1
ATOM 2169 C C . TRP A 1 288 ? -14.913 11.134 5.532 1.00 47.69 288 TRP A C 1
ATOM 2171 O O . TRP A 1 288 ? -15.212 10.229 6.297 1.00 47.69 288 TRP A O 1
ATOM 2181 N N . LEU A 1 289 ? -15.595 12.282 5.484 1.00 44.31 289 LEU A N 1
ATOM 2182 C CA . LEU A 1 289 ? -16.647 12.680 6.432 1.00 44.31 289 LEU A CA 1
ATOM 2183 C C . LEU A 1 289 ? -17.921 11.810 6.405 1.00 44.31 289 LEU A C 1
ATOM 2185 O O . LEU A 1 289 ? -18.804 11.999 7.232 1.00 44.31 289 LEU A O 1
ATOM 2189 N N . ARG A 1 290 ? -18.064 10.897 5.435 1.00 54.16 290 ARG A N 1
ATOM 2190 C CA . ARG A 1 290 ? -19.256 10.036 5.275 1.00 54.16 290 ARG A CA 1
ATOM 2191 C C . ARG A 1 290 ? -19.064 8.612 5.803 1.00 54.16 290 ARG A C 1
ATOM 2193 O O . ARG A 1 290 ? -19.915 7.751 5.534 1.00 54.16 290 ARG A O 1
ATOM 2200 N N . TRP A 1 291 ? -17.947 8.358 6.477 1.00 53.84 291 TRP A N 1
ATOM 2201 C CA . TRP A 1 291 ? -17.627 7.074 7.073 1.00 53.84 291 TRP A CA 1
ATOM 2202 C C . TRP A 1 291 ? -17.763 7.162 8.575 1.00 53.84 291 TRP A C 1
ATOM 2204 O O . TRP A 1 291 ? -17.092 7.997 9.196 1.00 53.84 291 TRP A O 1
#

InterPro domains:
  IPR010520 Esterase FrsA-like [PF06500] (42-210)
  IPR029058 Alpha/Beta hydrolase fold [G3DSA:3.40.50.1820] (3-270)
  IPR029058 Alpha/Beta hydrolase fold [SSF53474] (29-230)

Sequence (291 aa):
MHSACTAWITSSIAYPRARAGITDMWDMGRRGWVPVWGRLAQEAEAAGKWLRAAQLWGAARFPALATPERHEAYARQRAAYARATAGRRLPVRVTRGTVALPMDGGTVPFPVHLMARRRRRRPGVLVLSGGVDTWKVEWHRMAMATALATGLLVVSVDMPGTGDAPGPLAPDGDRLLSALVSEIRRRHPGEPVAYLGLSFGGHWAVKLAIPGVVDAAVDIGGPIGVAEPEEPIDVLALPYGMPGILGNALGLAGLPRAAQRGSVPYPPRHRYCGRHSKSRMVASSRSWLRW